Protein AF-A0A812H9C1-F1 (afdb_monomer)

Foldseek 3Di:
DQPDDLCQLQAQQDPVGRFADACCVPPLNVQLVVLVVLVVPPVPDHRDLVSLLVSLSVCSNHHGQALLSLLSNLLSLCVVVNPSSNLSSLVSNLVSCVPCNCVHPPNDPVVNLVSLVVSLVSCVVCVVVNLPPPPVPVVVVSLVVVVPRDPDHCPVVSVSSCVVVVVSVVVVVVVVVVVVVVVVVVVVVVVVVVVVVVVPPD

Nearest PDB structures (foldseek):
  6hs5-assembly1_A  TM=8.717E-01  e=6.381E-05  Burkholderia cenocepacia H111
  6cby-assembly2_B  TM=4.100E-01  e=1.626E+00  Homo sapiens
  4nrh-assembly2_B  TM=3.779E-01  e=1.794E+00  Chlamydia pneumoniae
  7aie-assembly1_A  TM=4.977E-01  e=4.145E+00  Homo sapiens

Secondary structure (DSSP, 8-state):
--SS-HHHHTS-S-SS-TTB--GGGSHHHHHHHHHHHHTT-TT-PPP-HHHHHHHHHHIIIIIB-BHHHHHHHHHHHHHHHHHHHHHHHHHHHHHHHHHTGGGSBS-SHHHHHHHHHHHHHHHHHHHHHHHTSS-HHHHHHHHHHHHHH--SSTHHHHHHHHHHHHHHHHHHHHHHHHHHHHHHHHHHHHHHHHHHHHSS--

pLDDT: mean 74.74, std 22.3, range [36.25, 98.19]

Mean predicted aligned error: 12.62 Å

Solvent-accessible surface area (backbone atoms only — not comparable to full-atom values): 11057 Å² total; per-residue (Å²): 131,81,89,68,65,56,66,64,48,66,43,63,53,37,95,92,36,48,45,45,54,83,43,80,85,36,69,44,45,48,51,26,48,54,36,56,56,28,60,83,40,91,83,70,54,77,58,55,44,65,59,28,34,54,21,23,48,48,32,30,49,70,39,16,42,35,51,49,38,49,39,48,30,22,53,24,31,27,71,76,49,37,68,60,20,36,54,53,30,50,48,43,52,52,48,48,48,72,74,47,48,81,70,30,32,53,75,50,66,71,53,45,52,49,30,53,50,50,42,51,54,54,46,63,75,46,45,68,72,46,68,73,51,94,62,65,78,65,49,59,57,56,55,53,53,57,67,75,71,66,85,92,70,55,66,58,55,48,49,52,53,52,54,59,46,50,51,48,53,48,47,53,49,47,47,50,51,50,48,51,49,49,49,51,51,49,55,52,49,53,50,53,55,56,53,55,60,63,71,71,73,121

Structure (mmCIF, N/CA/C/O backbone):
data_AF-A0A812H9C1-F1
#
_entry.id   AF-A0A812H9C1-F1
#
loop_
_atom_site.group_PDB
_atom_site.id
_atom_site.type_symbol
_atom_site.label_atom_id
_atom_site.label_alt_id
_atom_site.label_comp_id
_atom_site.label_asym_id
_atom_site.label_entity_id
_atom_site.label_seq_id
_atom_site.pdbx_PDB_ins_code
_atom_site.Cartn_x
_atom_site.Cartn_y
_atom_site.Cartn_z
_atom_site.occupancy
_atom_site.B_iso_or_equiv
_atom_site.auth_seq_id
_atom_site.auth_comp_id
_atom_site.auth_asym_id
_atom_site.auth_atom_id
_atom_site.pdbx_PDB_model_num
ATOM 1 N N . MET A 1 1 ? -20.429 -2.152 0.182 1.00 52.56 1 MET A N 1
ATOM 2 C CA . MET A 1 1 ? -19.688 -1.334 -0.798 1.00 52.56 1 MET A CA 1
ATOM 3 C C . MET A 1 1 ? -18.203 -1.583 -0.592 1.00 52.56 1 MET A C 1
ATOM 5 O O . MET A 1 1 ? -17.754 -1.579 0.554 1.00 52.56 1 MET A O 1
ATOM 9 N N . SER A 1 2 ? -17.476 -1.929 -1.652 1.00 74.19 2 SER A N 1
ATOM 10 C CA . SER A 1 2 ? -16.010 -1.962 -1.640 1.00 74.19 2 SER A CA 1
ATOM 11 C C . SER A 1 2 ? -15.493 -0.535 -1.452 1.00 74.19 2 SER A C 1
ATOM 13 O O . SER A 1 2 ? -16.076 0.409 -1.970 1.00 74.19 2 SER A O 1
ATOM 15 N N . VAL A 1 3 ? -14.460 -0.382 -0.625 1.00 84.06 3 VAL A N 1
ATOM 16 C CA . VAL A 1 3 ? -13.855 0.926 -0.309 1.00 84.06 3 VAL A CA 1
ATOM 17 C C . VAL A 1 3 ? -12.822 1.320 -1.367 1.00 84.06 3 VAL A C 1
ATOM 19 O O . VAL A 1 3 ? -12.610 2.496 -1.628 1.00 84.06 3 VAL A O 1
ATOM 22 N N . ILE A 1 4 ? -12.195 0.315 -1.974 1.00 91.69 4 ILE A N 1
ATOM 23 C CA . ILE A 1 4 ? -11.186 0.434 -3.021 1.00 91.69 4 ILE A CA 1
ATOM 24 C C . ILE A 1 4 ? -11.484 -0.574 -4.127 1.00 91.69 4 ILE A C 1
ATOM 26 O O . ILE A 1 4 ? -12.103 -1.613 -3.869 1.00 91.69 4 ILE A O 1
ATOM 30 N N . ASP A 1 5 ? -11.007 -0.276 -5.329 1.00 94.31 5 ASP A N 1
ATOM 31 C CA . ASP A 1 5 ? -11.008 -1.196 -6.461 1.00 94.31 5 ASP A CA 1
ATOM 32 C C . ASP A 1 5 ? -9.681 -1.971 -6.493 1.00 94.31 5 ASP A C 1
ATOM 34 O O . ASP A 1 5 ? -8.638 -1.459 -6.899 1.00 94.31 5 ASP A O 1
ATOM 38 N N . ILE A 1 6 ? -9.708 -3.204 -5.981 1.00 93.81 6 ILE A N 1
ATOM 39 C CA . ILE A 1 6 ? -8.515 -4.058 -5.877 1.00 93.81 6 ILE A CA 1
ATOM 40 C C . ILE A 1 6 ? -8.051 -4.521 -7.262 1.00 93.81 6 ILE A C 1
ATOM 42 O O . ILE A 1 6 ? -6.850 -4.669 -7.473 1.00 93.81 6 ILE A O 1
ATOM 46 N N . GLU A 1 7 ? -8.979 -4.752 -8.190 1.00 93.44 7 GLU A N 1
ATOM 47 C CA . GLU A 1 7 ? -8.654 -5.247 -9.530 1.00 93.44 7 GLU A CA 1
ATOM 48 C C . GLU A 1 7 ? -7.885 -4.186 -10.308 1.00 93.44 7 GLU A C 1
ATOM 50 O O . GLU A 1 7 ? -6.842 -4.483 -10.885 1.00 93.44 7 GLU A O 1
ATOM 55 N N . ARG A 1 8 ? -8.330 -2.929 -10.220 1.00 94.94 8 ARG A N 1
ATOM 56 C CA . ARG A 1 8 ? -7.626 -1.788 -10.806 1.00 94.94 8 ARG A CA 1
ATOM 57 C C . ARG A 1 8 ? -6.224 -1.596 -10.218 1.00 94.94 8 ARG A C 1
ATOM 59 O O . ARG A 1 8 ? -5.264 -1.459 -10.967 1.00 94.94 8 ARG A O 1
ATOM 66 N N . LEU A 1 9 ? -6.087 -1.648 -8.892 1.00 95.69 9 LEU A N 1
ATOM 67 C CA . LEU A 1 9 ? -4.794 -1.481 -8.210 1.00 95.69 9 LEU A CA 1
ATOM 68 C C . LEU A 1 9 ? -3.782 -2.594 -8.527 1.00 95.69 9 LEU A C 1
ATOM 70 O O . LEU A 1 9 ? -2.572 -2.383 -8.436 1.00 95.69 9 LEU A O 1
ATOM 74 N N . LEU A 1 10 ? -4.264 -3.794 -8.859 1.00 95.12 10 LEU A N 1
ATOM 75 C CA . LEU A 1 10 ? -3.435 -4.959 -9.182 1.00 95.12 10 LEU A CA 1
ATOM 76 C C . LEU A 1 10 ? -3.398 -5.277 -10.681 1.00 95.12 10 LEU A C 1
ATOM 78 O O . LEU A 1 10 ? -2.834 -6.303 -11.070 1.00 95.12 10 LEU A O 1
ATOM 82 N N . ALA A 1 11 ? -3.941 -4.398 -11.523 1.00 95.94 11 ALA A N 1
ATOM 83 C CA . ALA A 1 11 ? -3.786 -4.502 -12.963 1.00 95.94 11 ALA A CA 1
ATOM 84 C C . ALA A 1 11 ? -2.289 -4.425 -13.329 1.00 95.94 11 ALA A C 1
ATOM 86 O O . ALA A 1 11 ? -1.560 -3.622 -12.732 1.00 95.94 11 ALA A O 1
ATOM 87 N N . PRO A 1 12 ? -1.799 -5.256 -14.267 1.00 94.50 12 PRO A N 1
ATOM 88 C CA . PRO A 1 12 ? -0.427 -5.163 -14.760 1.00 94.50 12 PRO A CA 1
ATOM 89 C C . PRO A 1 12 ? -0.100 -3.744 -15.233 1.00 94.50 12 PRO A C 1
ATOM 91 O O . PRO A 1 12 ? -0.927 -3.114 -15.885 1.00 94.50 12 PRO A O 1
ATOM 94 N N . ILE A 1 13 ? 1.095 -3.243 -14.908 1.00 95.25 13 ILE A N 1
ATOM 95 C CA . ILE A 1 13 ? 1.515 -1.891 -15.328 1.00 95.25 13 ILE A CA 1
ATOM 96 C C . ILE A 1 13 ? 1.786 -1.852 -16.833 1.00 95.25 13 ILE A C 1
ATOM 98 O O . ILE A 1 13 ? 1.393 -0.919 -17.525 1.00 95.25 13 ILE A O 1
ATOM 102 N N . SER A 1 14 ? 2.433 -2.894 -17.349 1.00 94.38 14 SER A N 1
ATOM 103 C CA . SER A 1 14 ? 2.617 -3.116 -18.780 1.00 94.38 14 SER A CA 1
ATOM 104 C C . SER A 1 14 ? 2.717 -4.611 -19.075 1.00 94.38 14 SER A C 1
ATOM 106 O O . SER A 1 14 ? 3.015 -5.404 -18.178 1.00 94.38 14 SER A O 1
ATOM 108 N N . ASP A 1 15 ? 2.528 -4.991 -20.339 1.00 91.12 15 ASP A N 1
ATOM 109 C CA . ASP A 1 15 ? 2.683 -6.384 -20.778 1.00 91.12 15 ASP A CA 1
ATOM 110 C C . ASP A 1 15 ? 4.124 -6.894 -20.601 1.00 91.12 15 ASP A C 1
ATOM 112 O O . ASP A 1 15 ? 4.340 -8.071 -20.317 1.00 91.12 15 ASP A O 1
ATOM 116 N N . ALA A 1 16 ? 5.117 -6.007 -20.742 1.00 92.88 16 ALA A N 1
ATOM 117 C CA . ALA A 1 16 ? 6.534 -6.346 -20.607 1.00 92.88 16 ALA A CA 1
ATOM 118 C C . ALA A 1 16 ? 7.007 -6.390 -19.143 1.00 92.88 16 ALA A C 1
ATOM 120 O O . ALA A 1 16 ? 7.877 -7.189 -18.800 1.00 92.88 16 ALA A O 1
ATOM 121 N N . ALA A 1 17 ? 6.435 -5.545 -18.281 1.00 93.06 17 ALA A N 1
ATOM 122 C CA . ALA A 1 17 ? 6.752 -5.460 -16.859 1.00 93.06 17 ALA A CA 1
ATOM 123 C C . ALA A 1 17 ? 5.456 -5.346 -16.031 1.00 93.06 17 ALA A C 1
ATOM 125 O O . ALA A 1 17 ? 5.040 -4.237 -15.674 1.00 93.06 17 ALA A O 1
ATOM 126 N N . PRO A 1 18 ? 4.807 -6.477 -15.686 1.00 93.00 18 PRO A N 1
ATOM 127 C CA . PRO A 1 18 ? 3.536 -6.479 -14.955 1.00 93.00 18 PRO A CA 1
ATOM 128 C C . PRO A 1 18 ?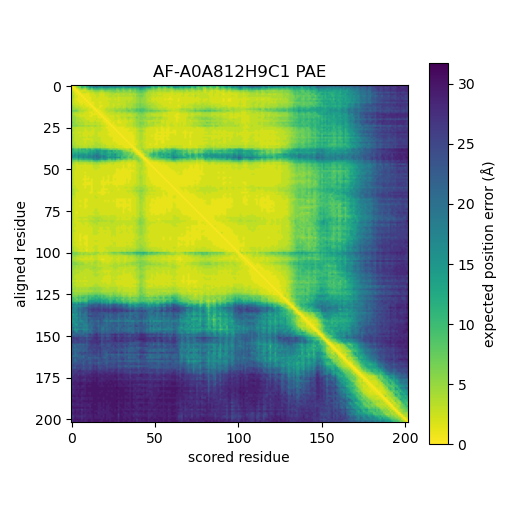 3.600 -5.794 -13.583 1.00 93.00 18 PRO A C 1
ATOM 130 O O . PRO A 1 18 ? 2.623 -5.181 -13.150 1.00 93.00 18 PRO A O 1
ATOM 133 N N . VAL A 1 19 ? 4.755 -5.869 -12.913 1.00 94.31 19 VAL A N 1
ATOM 134 C CA . VAL A 1 19 ? 5.017 -5.224 -11.615 1.00 94.31 19 VAL A CA 1
ATOM 135 C C . VAL A 1 19 ? 5.624 -3.821 -11.728 1.00 94.31 19 VAL A C 1
ATOM 137 O O . VAL A 1 19 ? 5.794 -3.167 -10.700 1.00 94.31 19 VAL A O 1
ATOM 140 N N . GLY A 1 20 ? 5.914 -3.353 -12.946 1.00 95.19 20 GLY A N 1
ATOM 141 C CA . GLY A 1 20 ? 6.618 -2.097 -13.210 1.00 95.19 20 GLY A CA 1
ATOM 142 C C . GLY A 1 20 ? 8.075 -2.108 -12.757 1.00 95.19 20 GLY A C 1
ATOM 143 O O . GLY A 1 20 ? 8.745 -3.138 -12.824 1.00 95.19 20 GLY A O 1
ATOM 144 N N . GLU A 1 21 ? 8.549 -0.953 -12.297 1.00 94.75 21 GLU A N 1
ATOM 145 C CA . GLU A 1 21 ? 9.941 -0.716 -11.899 1.00 94.75 21 GLU A CA 1
ATOM 146 C C . GLU A 1 21 ? 10.040 -0.252 -10.434 1.00 94.75 21 GLU A C 1
ATOM 148 O O . GLU A 1 21 ? 9.043 -0.165 -9.723 1.00 94.75 21 GLU A O 1
ATOM 153 N N . ASP A 1 22 ? 11.247 0.004 -9.923 1.00 93.88 22 ASP A N 1
ATOM 154 C CA . ASP A 1 22 ? 11.437 0.475 -8.542 1.00 93.88 22 ASP A CA 1
ATOM 155 C C . ASP A 1 22 ? 11.037 1.958 -8.425 1.00 93.88 22 ASP A C 1
ATOM 157 O O . ASP A 1 22 ? 11.803 2.841 -8.805 1.00 93.88 22 ASP A O 1
ATOM 161 N N . ALA A 1 23 ? 9.862 2.245 -7.857 1.00 94.12 23 ALA A N 1
ATOM 162 C CA . ALA A 1 23 ? 9.301 3.601 -7.792 1.00 94.12 23 ALA A CA 1
ATOM 163 C C . ALA A 1 23 ? 10.018 4.563 -6.821 1.00 94.12 23 ALA A C 1
ATOM 165 O O . ALA A 1 23 ? 9.538 5.664 -6.593 1.00 94.12 23 ALA A O 1
ATOM 166 N N . ARG A 1 24 ? 11.156 4.200 -6.217 1.00 91.62 24 ARG A N 1
ATOM 167 C CA . ARG A 1 24 ? 11.830 5.032 -5.194 1.00 91.62 24 ARG A CA 1
ATOM 168 C C . ARG A 1 24 ? 12.192 6.446 -5.630 1.00 91.62 24 ARG A C 1
ATOM 170 O O . ARG A 1 24 ? 12.346 7.293 -4.758 1.00 91.62 24 ARG A O 1
ATOM 177 N N . TYR A 1 25 ? 12.395 6.651 -6.926 1.00 92.31 25 TYR A N 1
ATOM 178 C CA . TYR A 1 25 ? 12.750 7.945 -7.509 1.00 92.31 25 TYR A CA 1
ATOM 179 C C . TYR A 1 25 ? 11.549 8.653 -8.142 1.00 92.31 25 TYR A C 1
ATOM 181 O O . TYR A 1 25 ? 11.710 9.705 -8.753 1.00 92.31 25 TYR A O 1
ATOM 189 N N . GLU A 1 26 ? 10.355 8.075 -8.015 1.00 96.88 26 GLU A N 1
ATOM 190 C CA . GLU A 1 26 ? 9.129 8.681 -8.510 1.00 96.88 26 GLU A CA 1
ATOM 191 C C . GLU A 1 26 ? 8.625 9.728 -7.527 1.00 96.88 26 GLU A C 1
ATOM 193 O O . GLU A 1 26 ? 8.598 9.514 -6.310 1.00 96.88 26 GLU A O 1
ATOM 198 N N . PHE A 1 27 ? 8.149 10.847 -8.068 1.00 96.75 27 PHE A N 1
ATOM 199 C CA . PHE A 1 27 ? 7.651 11.959 -7.264 1.00 96.75 27 PHE A CA 1
ATOM 200 C C . PHE A 1 27 ? 6.515 11.525 -6.326 1.00 96.75 27 PHE A C 1
ATOM 202 O O . PHE A 1 27 ? 6.516 11.853 -5.140 1.00 96.75 27 PHE A O 1
ATOM 209 N N . CYS A 1 28 ? 5.574 10.716 -6.818 1.00 96.19 28 CYS A N 1
ATOM 210 C CA . CYS A 1 28 ? 4.480 10.178 -6.011 1.00 96.19 28 CYS A CA 1
ATOM 211 C C . CYS A 1 28 ? 4.994 9.325 -4.834 1.00 96.19 28 CYS A C 1
ATOM 213 O O . CYS A 1 28 ? 4.497 9.435 -3.709 1.00 96.19 28 CYS A O 1
ATOM 215 N N . TYR A 1 29 ? 6.052 8.537 -5.036 1.00 97.12 29 TYR A N 1
ATOM 216 C CA . TYR A 1 29 ? 6.647 7.737 -3.969 1.00 97.12 29 TYR A CA 1
ATOM 217 C C . TYR A 1 29 ? 7.279 8.620 -2.885 1.00 97.12 29 TYR A C 1
ATOM 219 O O . TYR A 1 29 ? 7.059 8.395 -1.690 1.00 97.12 29 TYR A O 1
ATOM 227 N N . GLU A 1 30 ? 8.033 9.646 -3.284 1.00 96.62 30 GLU A N 1
ATOM 228 C CA . GLU A 1 30 ? 8.634 10.606 -2.353 1.00 96.62 30 GLU A CA 1
ATOM 229 C C . GLU A 1 30 ? 7.567 11.360 -1.549 1.00 96.62 30 GLU A C 1
ATOM 231 O O . GLU A 1 30 ? 7.693 11.507 -0.328 1.00 96.62 30 GLU A O 1
ATOM 236 N N . MET A 1 31 ? 6.475 11.766 -2.201 1.00 96.94 31 MET A N 1
ATOM 237 C CA . MET A 1 31 ? 5.367 12.465 -1.552 1.00 96.94 31 MET A CA 1
ATOM 238 C C . MET A 1 31 ? 4.681 11.597 -0.495 1.00 96.94 31 MET A C 1
ATOM 240 O O . MET A 1 31 ? 4.550 12.034 0.650 1.00 96.94 31 MET A O 1
ATOM 244 N N . MET A 1 32 ? 4.319 10.343 -0.804 1.00 96.19 32 MET A N 1
ATOM 245 C CA . MET A 1 32 ? 3.729 9.468 0.222 1.00 96.19 32 MET A CA 1
ATOM 246 C C . MET A 1 32 ? 4.706 9.182 1.373 1.00 96.19 32 MET A C 1
ATOM 248 O O . MET A 1 32 ? 4.290 9.072 2.527 1.00 96.19 32 MET A O 1
ATOM 252 N N . GLU A 1 33 ? 6.007 9.057 1.088 1.00 95.00 33 GLU A N 1
ATOM 253 C CA . GLU A 1 33 ? 7.002 8.752 2.112 1.00 95.00 33 GLU A CA 1
ATOM 254 C C . GLU A 1 33 ? 7.261 9.953 3.026 1.00 95.00 33 GLU A C 1
ATOM 256 O O . GLU A 1 33 ? 7.391 9.781 4.239 1.00 95.00 33 GLU A O 1
ATOM 261 N N . SER A 1 34 ? 7.320 11.162 2.467 1.00 94.50 34 SER A N 1
ATOM 262 C CA . SER A 1 34 ? 7.497 12.396 3.235 1.00 94.50 34 SER A CA 1
ATOM 263 C C . SER A 1 34 ? 6.323 12.649 4.182 1.00 94.50 34 SER A C 1
ATOM 265 O O . SER A 1 34 ? 6.550 12.921 5.361 1.00 94.50 34 SER A O 1
ATOM 267 N N . GLU A 1 35 ? 5.085 12.442 3.727 1.00 95.06 35 GLU A N 1
ATOM 268 C CA . GLU A 1 35 ? 3.901 12.544 4.583 1.00 95.06 35 GLU A CA 1
ATOM 269 C C . GLU A 1 35 ? 3.932 11.520 5.716 1.00 95.06 35 GLU A C 1
ATOM 271 O O . GLU A 1 35 ? 3.728 11.863 6.880 1.00 95.06 35 GLU A O 1
ATOM 276 N N . VAL A 1 36 ? 4.265 10.261 5.418 1.00 93.75 36 VAL A N 1
ATOM 277 C CA . VAL A 1 36 ? 4.383 9.232 6.459 1.00 93.75 36 VAL A CA 1
ATOM 278 C C . VAL A 1 36 ? 5.520 9.538 7.440 1.00 93.75 36 VAL A C 1
ATOM 280 O O . VAL A 1 36 ? 5.395 9.210 8.618 1.00 93.75 36 VAL A O 1
ATOM 283 N N . LYS A 1 37 ? 6.610 10.189 7.016 1.00 91.88 37 LYS A N 1
ATOM 284 C CA . LYS A 1 37 ? 7.713 10.596 7.909 1.00 91.88 37 LYS A CA 1
ATOM 285 C C . LYS A 1 37 ? 7.315 11.681 8.913 1.00 91.88 37 LYS A C 1
ATOM 287 O O . LYS A 1 37 ? 7.929 11.740 9.976 1.00 91.88 37 LYS A O 1
ATOM 292 N N . LYS A 1 38 ? 6.273 12.478 8.641 1.00 91.31 38 LYS A N 1
ATOM 293 C CA . LYS A 1 38 ? 5.700 13.398 9.644 1.00 91.31 38 LYS A CA 1
ATOM 294 C C . LYS A 1 38 ? 5.155 12.633 10.854 1.00 91.31 38 LYS A C 1
ATOM 296 O O . LYS A 1 38 ? 5.136 13.148 11.970 1.00 91.31 38 LYS A O 1
ATOM 301 N N . PHE A 1 39 ? 4.779 11.364 10.666 1.00 81.25 39 PHE A N 1
ATOM 302 C CA . PHE A 1 39 ? 4.377 10.473 11.747 1.00 81.25 39 PHE A CA 1
ATOM 303 C C . PHE A 1 39 ? 5.552 10.194 12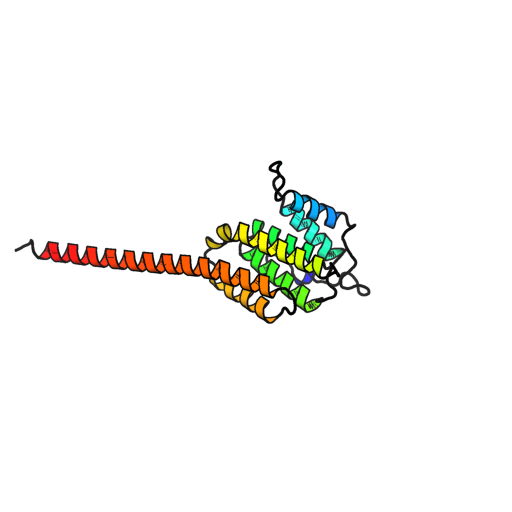.698 1.00 81.25 39 PHE A C 1
ATOM 305 O O . PHE A 1 39 ? 6.443 9.401 12.396 1.00 81.25 39 PHE A O 1
ATOM 312 N N . GLY A 1 40 ? 5.530 10.810 13.881 1.00 70.88 40 GLY A N 1
ATOM 313 C CA . GLY A 1 40 ? 6.629 10.728 14.851 1.00 70.88 40 GLY A CA 1
ATOM 314 C C . GLY A 1 40 ? 7.634 11.879 14.753 1.00 70.88 40 GLY A C 1
ATOM 315 O O . GLY A 1 40 ? 8.650 11.847 15.446 1.00 70.88 40 GLY A O 1
ATOM 316 N N . SER A 1 41 ? 7.341 12.898 13.937 1.00 78.50 41 SER A N 1
ATOM 317 C CA . SER A 1 41 ? 8.045 14.179 13.953 1.00 78.50 41 SER A CA 1
ATOM 318 C C . SER A 1 41 ? 7.923 14.820 15.337 1.00 78.50 41 SER A C 1
ATOM 320 O O . SER A 1 41 ? 6.829 14.939 15.896 1.00 78.50 41 SER A O 1
ATOM 322 N N . LEU A 1 42 ? 9.056 15.254 15.895 1.00 69.75 42 LEU A N 1
ATOM 323 C CA . LEU A 1 42 ? 9.107 15.959 17.182 1.00 69.75 42 LEU A CA 1
ATOM 324 C C . LEU A 1 42 ? 8.420 17.331 17.117 1.00 69.75 42 LEU A C 1
ATOM 326 O O . LEU A 1 42 ? 8.095 17.904 18.153 1.00 69.75 42 LEU A O 1
ATOM 330 N N . PHE A 1 43 ? 8.183 17.838 15.905 1.00 74.12 43 PHE A N 1
ATOM 331 C CA . PHE A 1 43 ? 7.578 19.142 15.647 1.00 74.12 43 PHE A CA 1
ATOM 332 C C . PHE A 1 43 ? 6.041 19.125 15.680 1.00 74.12 43 PHE A C 1
ATOM 334 O O . PHE A 1 43 ? 5.419 20.157 15.452 1.00 74.12 43 PHE A O 1
ATOM 341 N N . GLY A 1 44 ? 5.416 17.979 15.984 1.00 72.94 44 GLY A N 1
ATOM 342 C CA . GLY A 1 44 ? 3.959 17.880 16.134 1.00 72.94 44 GLY A CA 1
ATOM 343 C C . GLY A 1 44 ? 3.186 17.969 14.817 1.00 72.94 44 GLY A C 1
ATOM 344 O O . GLY A 1 44 ? 2.000 18.292 14.818 1.00 72.94 44 GLY A O 1
ATOM 345 N N . GLU A 1 45 ? 3.846 17.692 13.693 1.00 83.69 45 GLU A N 1
ATOM 346 C CA . GLU A 1 45 ? 3.202 17.674 12.384 1.00 83.69 45 GLU A CA 1
ATOM 347 C C . GLU A 1 45 ? 2.160 16.555 12.303 1.00 83.69 45 GLU A C 1
ATOM 349 O O . GLU A 1 45 ? 2.368 15.430 12.768 1.00 83.69 45 GLU A O 1
ATOM 354 N N . THR A 1 46 ? 1.020 16.868 11.691 1.00 85.94 46 THR A N 1
ATOM 355 C CA . THR A 1 46 ? -0.035 15.887 11.439 1.00 85.94 46 THR A CA 1
ATOM 356 C C . THR A 1 46 ? 0.129 15.313 10.039 1.00 85.94 46 THR A C 1
ATOM 358 O O . THR A 1 46 ? 0.472 16.022 9.095 1.00 85.94 46 THR A O 1
ATOM 361 N N . VAL A 1 47 ? -0.072 14.003 9.918 1.00 92.44 47 VAL A N 1
ATOM 362 C CA . VAL A 1 47 ? -0.003 13.306 8.631 1.00 92.44 47 VAL A CA 1
ATOM 363 C C . VAL A 1 47 ? -1.299 13.532 7.872 1.00 92.44 47 VAL A C 1
ATOM 365 O O . VAL A 1 47 ? -2.372 13.235 8.408 1.00 92.44 47 VAL A O 1
ATOM 368 N N . ASP A 1 48 ? -1.203 13.964 6.616 1.00 94.94 48 ASP A N 1
ATOM 369 C CA . ASP A 1 48 ? -2.351 13.962 5.717 1.00 94.94 48 ASP A CA 1
ATOM 370 C C . ASP A 1 48 ? -2.493 12.593 5.037 1.00 94.94 48 ASP A C 1
ATOM 372 O O . ASP A 1 48 ? -1.837 12.261 4.046 1.00 94.94 48 ASP A O 1
ATOM 376 N N . TRP A 1 49 ? -3.386 11.769 5.583 1.00 94.81 49 TRP A N 1
ATOM 377 C CA . TRP A 1 49 ? -3.664 10.438 5.047 1.00 94.81 49 TRP A CA 1
ATOM 378 C C . TRP A 1 49 ? -4.339 10.463 3.673 1.00 94.81 49 TRP A C 1
ATOM 380 O O . TRP A 1 49 ? -4.249 9.472 2.948 1.00 94.81 49 TRP A O 1
ATOM 390 N N . THR A 1 50 ? -4.963 11.575 3.281 1.00 95.88 50 THR A N 1
ATOM 391 C CA . THR A 1 50 ? -5.533 11.737 1.939 1.00 95.88 50 THR A CA 1
ATOM 392 C C . THR A 1 50 ? -4.415 11.827 0.909 1.00 95.88 50 THR A C 1
ATOM 394 O O . THR A 1 50 ? -4.470 11.142 -0.110 1.00 95.88 50 THR A O 1
ATOM 397 N N . VAL A 1 51 ? -3.362 12.593 1.209 1.00 96.31 51 VAL A N 1
ATOM 398 C CA . VAL A 1 51 ? -2.165 12.709 0.360 1.00 96.31 51 VAL A CA 1
ATOM 399 C C . VAL A 1 51 ? -1.452 11.360 0.250 1.00 96.31 51 VAL A C 1
ATOM 401 O O . VAL A 1 51 ? -1.146 10.912 -0.856 1.00 96.31 51 VAL A O 1
ATOM 404 N N . VAL A 1 52 ? -1.281 10.649 1.373 1.00 97.31 52 VAL A N 1
ATOM 405 C CA . VAL A 1 52 ? -0.712 9.288 1.373 1.00 97.31 52 VAL A CA 1
ATOM 406 C C . VAL A 1 52 ? -1.540 8.339 0.503 1.00 97.31 52 VAL A C 1
ATOM 408 O O . VAL A 1 52 ? -0.970 7.594 -0.291 1.00 97.31 52 VAL A O 1
ATOM 411 N N . LYS A 1 53 ? -2.876 8.364 0.618 1.00 97.38 53 LYS A N 1
ATOM 412 C CA . LYS A 1 53 ? -3.779 7.523 -0.185 1.00 97.38 53 LYS A CA 1
ATOM 413 C C . LYS A 1 53 ? -3.625 7.800 -1.679 1.00 97.38 53 LYS A C 1
ATOM 415 O O . LYS A 1 53 ? -3.479 6.851 -2.448 1.00 97.38 53 LYS A O 1
ATOM 420 N N . THR A 1 54 ? -3.663 9.071 -2.077 1.00 97.56 54 THR A N 1
ATOM 421 C CA . THR A 1 54 ? -3.574 9.493 -3.482 1.00 97.56 54 THR A CA 1
ATOM 422 C C . THR A 1 54 ? -2.275 9.013 -4.110 1.00 97.56 54 THR A C 1
ATOM 424 O O . THR A 1 54 ? -2.303 8.288 -5.101 1.00 97.56 54 THR A O 1
ATOM 427 N N . HIS A 1 55 ? -1.141 9.317 -3.484 1.00 98.19 55 HIS A N 1
ATOM 428 C CA . HIS A 1 55 ? 0.152 8.970 -4.058 1.00 98.19 55 HIS A CA 1
ATOM 429 C C . HIS A 1 55 ? 0.488 7.480 -3.956 1.00 98.19 55 HIS A C 1
ATOM 431 O O . HIS A 1 55 ? 1.080 6.929 -4.875 1.00 98.19 55 HIS A O 1
ATOM 437 N N . ALA A 1 56 ? 0.064 6.780 -2.899 1.00 97.69 56 ALA A N 1
ATOM 438 C CA . ALA A 1 56 ? 0.224 5.327 -2.845 1.00 97.69 56 ALA A CA 1
ATOM 439 C C . ALA A 1 56 ? -0.605 4.620 -3.932 1.00 97.69 56 ALA A C 1
ATOM 441 O O . ALA A 1 56 ? -0.162 3.618 -4.486 1.00 97.69 56 ALA A O 1
ATOM 442 N N . THR A 1 57 ? -1.792 5.145 -4.253 1.00 97.38 57 THR A N 1
ATOM 443 C CA . THR A 1 57 ? -2.623 4.652 -5.365 1.00 97.38 57 THR A CA 1
ATOM 444 C C . THR A 1 57 ? -1.925 4.896 -6.701 1.00 97.38 57 THR A C 1
ATOM 446 O O . THR A 1 57 ? -1.805 3.975 -7.499 1.00 97.38 57 THR A O 1
ATOM 449 N N . GLU A 1 58 ? -1.400 6.102 -6.911 1.00 97.44 58 GLU A N 1
ATOM 450 C CA . GLU A 1 58 ? -0.650 6.479 -8.113 1.00 97.44 58 GLU A CA 1
ATOM 451 C C . GLU A 1 58 ? 0.576 5.581 -8.337 1.00 97.44 58 GLU A C 1
ATOM 453 O O . GLU A 1 58 ? 0.743 5.038 -9.428 1.00 97.44 58 GLU A O 1
ATOM 458 N N . VAL A 1 59 ? 1.370 5.320 -7.288 1.00 97.88 59 VAL A N 1
ATOM 459 C CA . VAL A 1 59 ? 2.497 4.373 -7.345 1.00 97.88 59 VAL A CA 1
ATOM 460 C C . VAL A 1 59 ? 2.029 3.003 -7.835 1.00 97.88 59 VAL A C 1
ATOM 462 O O . VAL A 1 59 ? 2.634 2.447 -8.750 1.00 97.88 59 VAL A O 1
ATOM 465 N N . LEU A 1 60 ? 0.951 2.466 -7.253 1.00 97.50 60 LEU A N 1
ATOM 466 C CA . LEU A 1 60 ? 0.457 1.123 -7.568 1.00 97.50 60 LEU A CA 1
ATOM 467 C C . LEU A 1 60 ? -0.161 1.014 -8.961 1.00 97.50 60 LEU A C 1
ATOM 469 O O . LEU A 1 60 ? -0.028 -0.035 -9.593 1.00 97.50 60 LEU A O 1
ATOM 473 N N . GLU A 1 61 ? -0.829 2.061 -9.438 1.00 96.81 61 GLU A N 1
ATOM 474 C CA . GLU A 1 61 ? -1.461 2.068 -10.758 1.00 96.81 61 GLU A CA 1
ATOM 475 C C . GLU A 1 61 ? -0.452 2.312 -11.884 1.00 96.81 61 GLU A C 1
ATOM 477 O O . GLU A 1 61 ? -0.578 1.692 -12.937 1.00 96.81 61 GLU A O 1
ATOM 482 N N . GLN A 1 62 ? 0.543 3.181 -11.677 1.00 95.94 62 GLN A N 1
ATOM 483 C CA . GLN A 1 62 ? 1.338 3.732 -12.781 1.00 95.94 62 GLN A CA 1
ATOM 484 C C . GLN A 1 62 ? 2.808 3.305 -12.792 1.00 95.94 62 GLN A C 1
ATOM 486 O O . GLN A 1 62 ? 3.385 3.210 -13.871 1.00 95.94 62 GLN A O 1
ATOM 491 N N . HIS A 1 63 ? 3.418 3.026 -11.635 1.00 96.12 63 HIS A N 1
ATOM 492 C CA . HIS A 1 63 ? 4.880 2.891 -11.550 1.00 96.12 63 HIS A CA 1
ATOM 493 C C . HIS A 1 63 ? 5.360 1.533 -11.044 1.00 96.12 63 HIS A C 1
ATOM 495 O O . HIS A 1 63 ? 6.221 0.909 -11.661 1.00 96.12 63 HIS A O 1
ATOM 501 N N . SER A 1 64 ? 4.829 1.068 -9.910 1.00 96.75 64 SER A N 1
ATOM 502 C CA . SER A 1 64 ? 5.362 -0.105 -9.221 1.00 96.75 64 SER A CA 1
ATOM 503 C C . SER A 1 64 ? 4.334 -0.831 -8.371 1.00 96.75 64 SER A C 1
ATOM 505 O O . SER A 1 64 ? 3.626 -0.232 -7.561 1.00 96.75 64 SER A O 1
ATOM 507 N N . LYS A 1 65 ? 4.331 -2.162 -8.450 1.00 96.94 65 LYS A N 1
ATOM 508 C CA . LYS A 1 65 ? 3.670 -3.018 -7.459 1.00 96.94 65 LYS A CA 1
ATOM 509 C C . LYS A 1 65 ? 4.564 -3.125 -6.220 1.00 96.94 65 LYS A C 1
ATOM 511 O O . LYS A 1 65 ? 5.289 -4.102 -6.021 1.00 96.94 65 LYS A O 1
ATOM 516 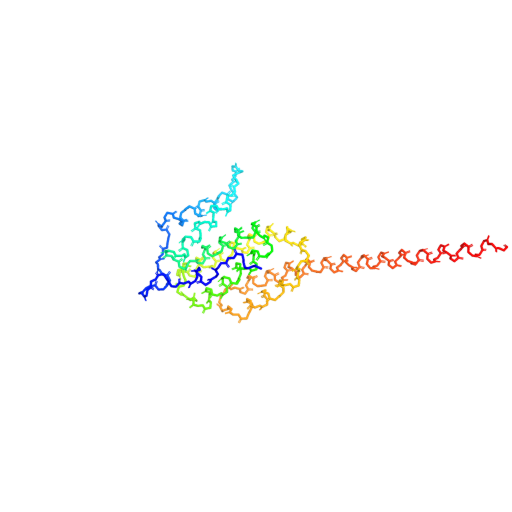N N . ASP A 1 66 ? 4.507 -2.085 -5.390 1.00 96.19 66 ASP A N 1
ATOM 517 C CA . ASP A 1 66 ? 5.356 -1.922 -4.210 1.00 96.19 66 ASP A CA 1
ATOM 518 C C . ASP A 1 66 ? 4.618 -2.222 -2.888 1.00 96.19 66 ASP A C 1
ATOM 520 O O . ASP A 1 66 ? 3.527 -1.727 -2.594 1.00 96.19 66 ASP A O 1
ATOM 524 N N . LEU A 1 67 ? 5.245 -3.040 -2.045 1.00 95.19 67 LEU A N 1
ATOM 525 C CA . LEU A 1 67 ? 4.725 -3.499 -0.763 1.00 95.19 67 LEU A CA 1
ATOM 526 C C . LEU A 1 67 ? 4.607 -2.371 0.266 1.00 95.19 67 LEU A C 1
ATOM 528 O O . LEU A 1 67 ? 3.698 -2.382 1.095 1.00 95.19 67 LEU A O 1
ATOM 532 N N . LYS A 1 68 ? 5.520 -1.400 0.238 1.00 95.44 68 LYS A N 1
ATOM 533 C CA . LYS A 1 68 ? 5.492 -0.234 1.120 1.00 95.44 68 LYS A CA 1
ATOM 534 C C . LYS A 1 68 ? 4.338 0.688 0.740 1.00 95.44 68 LYS A C 1
ATOM 536 O O . LYS A 1 68 ? 3.603 1.093 1.640 1.00 95.44 68 LYS A O 1
ATOM 541 N N . ALA A 1 69 ? 4.121 0.922 -0.557 1.00 97.25 69 ALA A N 1
ATOM 542 C CA . ALA A 1 69 ? 2.951 1.652 -1.052 1.00 97.25 69 ALA A CA 1
ATOM 543 C C . ALA A 1 69 ? 1.644 0.978 -0.600 1.00 97.25 69 ALA A C 1
ATOM 545 O O . ALA A 1 69 ? 0.775 1.634 -0.026 1.00 97.25 69 ALA A O 1
ATOM 546 N N . ILE A 1 70 ? 1.542 -0.353 -0.729 1.00 96.94 70 ILE A N 1
ATOM 547 C CA . ILE A 1 70 ? 0.393 -1.121 -0.216 1.00 96.94 70 ILE A CA 1
ATOM 548 C C . ILE A 1 70 ? 0.227 -0.922 1.298 1.00 96.94 70 ILE A C 1
ATOM 550 O O . ILE A 1 70 ? -0.873 -0.620 1.759 1.00 96.94 70 ILE A O 1
ATOM 554 N N . CYS A 1 71 ? 1.292 -1.058 2.094 1.00 96.06 71 CYS A N 1
ATOM 555 C CA . CYS A 1 71 ? 1.228 -0.855 3.545 1.00 96.06 71 CYS A CA 1
ATOM 556 C C . CYS A 1 71 ? 0.752 0.556 3.925 1.00 96.06 71 CYS A C 1
ATOM 558 O O . CYS A 1 71 ? -0.044 0.710 4.856 1.00 96.06 71 CYS A O 1
ATOM 560 N N . TYR A 1 72 ? 1.216 1.582 3.214 1.00 96.94 72 TYR A N 1
ATOM 561 C CA . TYR A 1 72 ? 0.829 2.975 3.447 1.00 96.94 72 TYR A CA 1
ATOM 562 C C . TYR A 1 72 ? -0.630 3.218 3.066 1.00 96.94 72 TYR A C 1
ATOM 564 O O . TYR A 1 72 ? -1.377 3.812 3.846 1.00 96.94 72 TYR A O 1
ATOM 572 N N . LEU A 1 73 ? -1.071 2.648 1.944 1.00 97.25 73 LEU A N 1
ATOM 573 C CA . LEU A 1 73 ? -2.462 2.693 1.518 1.00 97.25 73 LEU A CA 1
ATOM 574 C C . LEU A 1 73 ? -3.391 2.023 2.542 1.00 97.25 73 LEU A C 1
ATOM 576 O O . LEU A 1 73 ? -4.400 2.610 2.919 1.00 97.25 73 LEU A O 1
ATOM 580 N N . ILE A 1 74 ? -3.033 0.847 3.076 1.00 95.69 74 ILE A N 1
ATOM 581 C CA . ILE A 1 74 ? -3.807 0.182 4.147 1.00 95.69 74 ILE A CA 1
ATOM 582 C C . ILE A 1 74 ? -4.004 1.126 5.329 1.00 95.69 74 ILE A C 1
ATOM 584 O O . ILE A 1 74 ? -5.104 1.234 5.877 1.00 95.69 74 ILE A O 1
ATOM 588 N N . ARG A 1 75 ? -2.932 1.806 5.739 1.00 94.88 75 ARG A N 1
ATOM 589 C CA . ARG A 1 75 ? -2.969 2.710 6.880 1.00 94.88 75 ARG A CA 1
ATOM 590 C C . ARG A 1 75 ? -3.873 3.915 6.626 1.00 94.88 75 ARG A C 1
ATOM 592 O O . ARG A 1 75 ? -4.666 4.236 7.511 1.00 94.88 75 ARG A O 1
ATOM 599 N N . ALA A 1 76 ? -3.781 4.518 5.442 1.00 95.88 76 ALA A N 1
ATOM 600 C CA . ALA A 1 76 ? -4.619 5.639 5.032 1.00 95.88 76 ALA A CA 1
ATOM 601 C C . ALA A 1 76 ? -6.105 5.250 4.970 1.00 95.88 76 ALA A C 1
ATOM 603 O O . ALA A 1 76 ? -6.949 5.913 5.569 1.00 95.88 76 ALA A O 1
ATOM 604 N N . LEU A 1 77 ? -6.420 4.097 4.369 1.00 94.81 77 LEU A N 1
ATOM 605 C CA . LEU A 1 77 ? -7.783 3.554 4.340 1.00 94.81 77 LEU A CA 1
ATOM 606 C C . LEU A 1 77 ? -8.329 3.277 5.741 1.00 94.81 77 LEU A C 1
ATOM 608 O O . LEU A 1 77 ? -9.528 3.401 5.977 1.00 94.81 77 LEU A O 1
ATOM 612 N N . THR A 1 78 ? -7.458 2.891 6.673 1.00 92.75 78 THR A N 1
ATOM 613 C CA . THR A 1 78 ? -7.847 2.660 8.067 1.00 92.75 78 THR A CA 1
ATOM 614 C C . THR A 1 78 ? -8.202 3.959 8.788 1.00 92.75 78 THR A C 1
ATOM 616 O O . THR A 1 78 ? -9.046 3.927 9.674 1.00 92.75 78 THR A O 1
ATOM 619 N N . GLU A 1 79 ? -7.600 5.098 8.443 1.00 92.50 79 GLU A N 1
ATOM 620 C CA . GLU A 1 79 ? -8.023 6.389 9.013 1.00 92.50 79 GLU A CA 1
ATOM 621 C C . GLU A 1 79 ? -9.357 6.851 8.438 1.00 92.50 79 GLU A C 1
ATOM 623 O O . GLU A 1 79 ? -10.220 7.296 9.185 1.00 92.50 79 GLU A O 1
ATOM 628 N N . GLU A 1 80 ? -9.556 6.692 7.132 1.00 92.12 80 GLU A N 1
ATOM 629 C CA . GLU A 1 80 ? -10.754 7.198 6.458 1.00 92.12 80 GLU A CA 1
ATOM 630 C C . GLU A 1 80 ? -11.990 6.315 6.691 1.00 92.12 80 GLU A C 1
ATOM 632 O O . GLU A 1 80 ? -13.082 6.810 6.959 1.00 92.12 80 GLU A O 1
ATOM 637 N N . PHE A 1 81 ? -11.824 4.992 6.628 1.00 91.00 81 PHE A N 1
ATOM 638 C CA . PHE A 1 81 ? -12.927 4.023 6.679 1.00 91.00 81 PHE A CA 1
ATOM 639 C C . PHE A 1 81 ? -12.845 3.081 7.883 1.00 91.00 81 PHE A C 1
ATOM 641 O O . PHE A 1 81 ? -13.564 2.074 7.952 1.00 91.00 81 PHE A O 1
ATOM 648 N N . GLY A 1 82 ? -11.935 3.364 8.818 1.00 89.31 82 GLY A N 1
ATOM 649 C CA . GLY A 1 82 ? -11.752 2.579 10.026 1.00 89.31 82 GLY A CA 1
ATOM 650 C C . GLY A 1 82 ? -11.498 1.108 9.718 1.00 89.31 82 GLY A C 1
ATOM 651 O O . GLY A 1 82 ? -10.654 0.697 8.917 1.00 89.31 82 GLY A O 1
ATOM 652 N N . LEU A 1 83 ? -12.319 0.296 10.363 1.00 85.50 83 LEU A N 1
ATOM 653 C CA . LEU A 1 83 ? -12.247 -1.146 10.336 1.00 85.50 83 LEU A CA 1
ATOM 654 C C . LEU A 1 83 ? -12.431 -1.751 8.932 1.00 85.50 83 LEU A C 1
ATOM 656 O O . LEU A 1 83 ? -11.774 -2.726 8.561 1.00 85.50 83 LEU A O 1
ATOM 660 N N . GLN A 1 84 ? -13.338 -1.169 8.150 1.00 87.88 84 GLN A N 1
ATOM 661 C CA . GLN A 1 84 ? -13.644 -1.634 6.803 1.00 87.88 84 GLN A CA 1
ATOM 662 C C . GLN A 1 84 ? -12.487 -1.340 5.845 1.00 87.88 84 GLN A C 1
ATOM 664 O O . GLN A 1 84 ? -12.158 -2.188 5.014 1.00 87.88 84 GLN A O 1
ATOM 669 N N . GLY A 1 85 ? -11.850 -0.173 5.986 1.00 90.62 85 GLY A N 1
ATOM 670 C CA . GLY A 1 85 ? -10.674 0.199 5.204 1.00 90.62 85 GLY A CA 1
ATOM 671 C C . GLY A 1 85 ? -9.500 -0.741 5.450 1.00 90.62 85 GLY A C 1
ATOM 672 O O . GLY A 1 85 ? -8.895 -1.230 4.497 1.00 90.62 85 GLY A O 1
ATOM 673 N N . PHE A 1 86 ? -9.248 -1.095 6.713 1.00 89.12 86 PHE A N 1
ATOM 674 C CA . PHE A 1 86 ? -8.205 -2.064 7.049 1.00 89.12 86 PHE A CA 1
ATOM 675 C C . PHE A 1 86 ? -8.470 -3.449 6.447 1.00 89.12 86 PHE A C 1
ATOM 677 O O . PHE A 1 86 ? -7.570 -4.048 5.862 1.00 89.12 86 PHE A O 1
ATOM 684 N N . GLU A 1 87 ? -9.703 -3.964 6.544 1.00 86.88 87 GLU A N 1
ATOM 685 C CA . GLU A 1 87 ? -10.065 -5.249 5.929 1.00 86.88 87 GLU A CA 1
ATOM 686 C C . GLU A 1 87 ? -9.809 -5.242 4.416 1.00 86.88 87 GLU A C 1
ATOM 688 O O . GLU A 1 87 ? -9.246 -6.198 3.881 1.00 86.88 87 GLU A O 1
ATOM 693 N N . GLN A 1 88 ? -10.246 -4.191 3.718 1.00 90.94 88 GLN A N 1
ATOM 694 C CA . GLN A 1 88 ? -10.077 -4.090 2.268 1.00 90.94 88 GLN A CA 1
ATOM 695 C C . GLN A 1 88 ? -8.602 -3.949 1.889 1.00 90.94 88 GLN A C 1
ATOM 697 O O . GLN A 1 88 ? -8.135 -4.627 0.978 1.00 90.94 88 GLN A O 1
ATOM 702 N N . GLY A 1 89 ? -7.841 -3.167 2.650 1.00 92.81 89 GLY A N 1
ATOM 703 C CA . GLY A 1 89 ? -6.402 -3.059 2.476 1.00 92.81 89 GLY A CA 1
ATOM 704 C C . GLY A 1 89 ? -5.661 -4.388 2.706 1.00 92.81 89 GLY A C 1
ATOM 705 O O . GLY A 1 89 ? -4.759 -4.742 1.950 1.00 92.81 89 GLY A O 1
ATOM 706 N N . LEU A 1 90 ? -6.064 -5.187 3.699 1.00 90.25 90 LEU A N 1
ATOM 707 C CA . LEU A 1 90 ? -5.501 -6.527 3.899 1.00 90.25 90 LEU A CA 1
ATOM 708 C C . LEU A 1 90 ? -5.851 -7.488 2.759 1.00 90.25 90 LEU A C 1
ATOM 710 O O . LEU A 1 90 ? -5.037 -8.344 2.407 1.00 90.25 90 LEU A O 1
ATOM 714 N N . LYS A 1 91 ? -7.043 -7.354 2.165 1.00 90.12 91 LYS A N 1
ATOM 715 C CA . LYS A 1 91 ? -7.390 -8.091 0.944 1.00 90.12 91 LYS A CA 1
ATOM 716 C C . LYS A 1 91 ? -6.482 -7.677 -0.206 1.00 90.12 91 LYS A C 1
ATOM 718 O O . LYS A 1 91 ? -5.973 -8.571 -0.872 1.00 90.12 91 LYS A O 1
ATOM 723 N N . LEU A 1 92 ? -6.235 -6.383 -0.409 1.00 93.56 92 LEU A N 1
ATOM 724 C CA . LEU A 1 92 ? -5.288 -5.894 -1.417 1.00 93.56 92 LEU A CA 1
ATOM 725 C C . LEU A 1 92 ? -3.900 -6.523 -1.222 1.00 93.56 92 LEU A C 1
ATOM 727 O O . LEU A 1 92 ? -3.381 -7.150 -2.141 1.00 93.56 92 LEU A O 1
ATOM 731 N N . LEU A 1 93 ? -3.350 -6.458 -0.006 1.00 92.62 93 LEU A N 1
ATOM 732 C CA . LEU A 1 93 ? -2.060 -7.069 0.328 1.00 92.62 93 LEU A CA 1
ATOM 733 C C . LEU A 1 93 ? -2.039 -8.578 0.060 1.00 92.62 93 LEU A C 1
ATOM 735 O O . LEU A 1 93 ? -1.086 -9.097 -0.515 1.00 92.62 93 LEU A O 1
ATOM 739 N N . SER A 1 94 ? -3.097 -9.295 0.450 1.00 87.81 94 SER A N 1
ATOM 740 C CA . SER A 1 94 ? -3.194 -10.734 0.203 1.00 87.81 94 SER A CA 1
ATOM 741 C C . SER A 1 94 ? -3.223 -11.069 -1.286 1.00 87.81 94 SER A C 1
ATOM 743 O O . SER A 1 94 ? -2.627 -12.076 -1.672 1.00 87.81 94 SER A O 1
ATOM 745 N N . HIS A 1 95 ? -3.948 -10.296 -2.098 1.00 90.25 95 HIS A N 1
ATOM 746 C CA . HIS A 1 95 ? -4.030 -10.524 -3.539 1.00 90.25 95 HIS A CA 1
ATOM 747 C C . HIS A 1 95 ? -2.702 -10.180 -4.212 1.00 90.25 95 HIS A C 1
ATOM 749 O O . HIS A 1 95 ? -2.190 -11.022 -4.940 1.00 90.25 95 HIS A O 1
ATOM 755 N N . ALA A 1 96 ? -2.076 -9.052 -3.864 1.00 91.62 96 ALA A N 1
ATOM 756 C CA . ALA A 1 96 ? -0.758 -8.674 -4.372 1.00 91.62 96 ALA A CA 1
ATOM 757 C C . ALA A 1 96 ? 0.297 -9.759 -4.102 1.00 91.62 96 ALA A C 1
ATOM 759 O O . ALA A 1 96 ? 1.021 -10.172 -5.004 1.00 91.62 96 ALA A O 1
ATOM 760 N N . LEU A 1 97 ? 0.340 -10.289 -2.874 1.00 88.50 97 LEU A N 1
ATOM 761 C CA . LEU A 1 97 ? 1.257 -11.373 -2.508 1.00 88.50 97 LEU A CA 1
ATOM 762 C C . LEU A 1 97 ? 0.938 -12.691 -3.223 1.00 88.50 97 LEU A C 1
ATOM 764 O O . LEU A 1 97 ? 1.851 -13.463 -3.491 1.00 88.50 97 LEU A O 1
ATOM 768 N N . SER A 1 98 ? -0.338 -12.962 -3.514 1.00 87.81 98 SER A N 1
ATOM 769 C CA . SER A 1 98 ? -0.736 -14.174 -4.244 1.00 87.81 98 SER A CA 1
ATOM 770 C C . SER A 1 98 ? -0.419 -14.073 -5.738 1.00 87.81 98 SER A C 1
ATOM 772 O O . SER A 1 98 ? -0.083 -15.082 -6.343 1.00 87.81 98 SER A O 1
ATOM 774 N N . GLN A 1 99 ? -0.556 -12.879 -6.318 1.00 89.19 99 GLN A N 1
ATOM 775 C CA . GLN A 1 99 ? -0.420 -12.633 -7.753 1.00 89.19 99 GLN A CA 1
ATOM 776 C C . GLN A 1 99 ? 1.034 -12.392 -8.167 1.00 89.19 99 GLN A C 1
ATOM 778 O O . GLN A 1 99 ? 1.477 -12.955 -9.158 1.00 89.19 99 GLN A O 1
ATOM 783 N N . PHE A 1 100 ? 1.776 -11.588 -7.403 1.00 88.06 100 PHE A N 1
ATOM 784 C CA . PHE A 1 100 ? 3.129 -11.144 -7.762 1.00 88.06 100 PHE A CA 1
ATOM 785 C C . PHE A 1 100 ? 4.216 -11.725 -6.848 1.00 88.06 100 PHE A C 1
ATOM 787 O O . PHE A 1 100 ? 5.373 -11.842 -7.238 1.00 88.06 100 PHE A O 1
ATOM 794 N N . GLY A 1 101 ? 3.864 -12.110 -5.616 1.00 85.69 101 GLY A N 1
ATOM 795 C CA . GLY A 1 101 ? 4.749 -12.837 -4.704 1.00 85.69 101 GLY A CA 1
ATOM 796 C C . GLY A 1 101 ? 6.141 -12.215 -4.542 1.00 85.69 101 GLY A C 1
ATOM 797 O O . GLY A 1 101 ? 6.304 -11.183 -3.890 1.00 85.69 101 GLY A O 1
ATOM 798 N N . GLY A 1 102 ? 7.156 -12.893 -5.086 1.00 85.62 102 GLY A N 1
ATOM 799 C CA . GLY A 1 102 ? 8.563 -12.495 -4.987 1.00 85.62 102 GLY A CA 1
ATOM 800 C C . GLY A 1 102 ? 8.981 -11.337 -5.898 1.00 85.62 102 GLY A C 1
ATOM 801 O O . GLY A 1 102 ? 10.039 -10.760 -5.646 1.00 85.62 102 GLY A O 1
ATOM 802 N N . GLU A 1 103 ? 8.167 -11.001 -6.900 1.00 90.81 103 GLU A N 1
ATOM 803 C CA . GLU A 1 103 ? 8.419 -9.936 -7.884 1.00 90.81 103 GLU A CA 1
ATOM 804 C C . GLU A 1 103 ? 8.023 -8.547 -7.369 1.00 90.81 103 GLU A C 1
ATOM 806 O O . GLU A 1 103 ? 8.396 -7.539 -7.959 1.00 90.81 103 GLU A O 1
ATOM 811 N N . LEU A 1 104 ? 7.307 -8.478 -6.241 1.00 92.31 104 LEU A N 1
ATOM 812 C CA . LEU A 1 104 ? 6.953 -7.213 -5.603 1.00 92.31 104 LEU A CA 1
ATOM 813 C C . LEU A 1 104 ? 8.192 -6.431 -5.163 1.00 92.31 104 LEU A C 1
ATOM 815 O 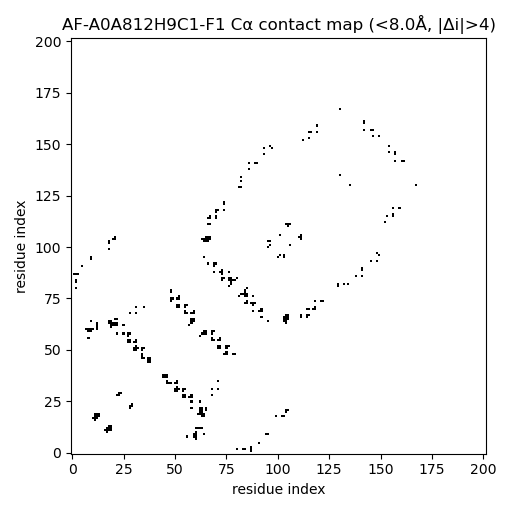O . LEU A 1 104 ? 9.136 -6.978 -4.573 1.00 92.31 104 LEU A O 1
ATOM 819 N N . TYR A 1 105 ? 8.111 -5.117 -5.334 1.00 93.69 105 TYR A N 1
ATOM 820 C CA . TYR A 1 105 ? 9.076 -4.191 -4.766 1.00 93.69 105 TYR A CA 1
ATOM 821 C C . TYR A 1 105 ? 8.791 -3.964 -3.270 1.00 93.69 105 TYR A C 1
ATOM 823 O O . TYR A 1 105 ? 7.653 -4.099 -2.824 1.00 93.69 105 TYR A O 1
ATOM 831 N N . PRO A 1 106 ? 9.806 -3.682 -2.437 1.00 92.69 106 PRO A N 1
ATOM 832 C CA . PRO A 1 106 ? 11.233 -3.766 -2.733 1.00 92.69 106 PRO A CA 1
ATOM 833 C C . PRO A 1 106 ? 11.706 -5.218 -2.929 1.00 92.69 106 PRO A C 1
ATOM 835 O O . PRO A 1 106 ? 11.360 -6.103 -2.150 1.00 92.69 106 PRO A O 1
ATOM 838 N N . SER A 1 107 ? 12.606 -5.456 -3.887 1.00 90.19 107 SER A N 1
ATOM 839 C CA . SER A 1 107 ? 13.146 -6.801 -4.171 1.00 90.19 107 SER A CA 1
ATOM 840 C C . SER A 1 107 ? 13.922 -7.416 -2.994 1.00 90.19 107 SER A C 1
ATOM 842 O O . SER A 1 107 ? 13.938 -8.633 -2.782 1.00 90.19 107 SER A O 1
ATOM 844 N N . ARG A 1 108 ? 14.565 -6.573 -2.174 1.00 89.94 108 ARG A N 1
ATOM 845 C CA . ARG A 1 108 ? 15.358 -7.012 -1.020 1.00 89.94 108 ARG A CA 1
ATOM 846 C C . ARG A 1 108 ? 14.467 -7.396 0.157 1.00 89.94 108 ARG A C 1
ATOM 848 O O . ARG A 1 108 ? 13.696 -6.581 0.660 1.00 89.94 108 ARG A O 1
ATOM 855 N N . LYS A 1 109 ? 14.703 -8.593 0.709 1.00 86.75 109 LYS A N 1
ATOM 856 C CA . LYS A 1 109 ? 13.984 -9.130 1.880 1.00 86.75 109 LYS A CA 1
ATOM 857 C C . LYS A 1 109 ? 13.888 -8.137 3.048 1.00 86.75 109 LYS A C 1
ATOM 859 O O . LYS A 1 109 ? 12.797 -7.926 3.557 1.00 86.75 109 LYS A O 1
ATOM 864 N N . ARG A 1 110 ? 14.992 -7.470 3.409 1.00 88.88 110 ARG A N 1
ATOM 865 C CA . ARG A 1 110 ? 15.021 -6.484 4.507 1.00 88.88 110 ARG A CA 1
ATOM 866 C C . ARG A 1 110 ? 14.043 -5.320 4.298 1.00 88.88 110 ARG A C 1
ATOM 868 O O . ARG A 1 110 ? 13.454 -4.852 5.264 1.00 88.88 110 ARG A O 1
ATOM 875 N N . GLY A 1 111 ? 13.870 -4.862 3.056 1.00 88.50 111 GLY A N 1
ATOM 876 C CA . GLY A 1 111 ? 12.907 -3.808 2.726 1.00 88.50 111 GLY A CA 1
ATOM 877 C C . GLY A 1 111 ? 11.467 -4.286 2.897 1.00 88.50 111 GLY A C 1
ATOM 878 O O . GLY A 1 111 ? 10.662 -3.596 3.517 1.00 88.50 111 GLY A O 1
ATOM 879 N N . ARG A 1 112 ? 11.176 -5.509 2.435 1.00 89.88 112 ARG A N 1
ATOM 880 C CA . ARG A 1 112 ? 9.858 -6.141 2.599 1.00 89.88 112 ARG A CA 1
ATOM 881 C C . ARG A 1 112 ? 9.494 -6.336 4.068 1.00 89.88 112 ARG A C 1
ATOM 883 O O . ARG A 1 112 ? 8.410 -5.943 4.489 1.00 89.88 112 ARG A O 1
ATOM 890 N N . ASP A 1 113 ? 10.428 -6.871 4.853 1.00 86.69 113 ASP A N 1
ATOM 891 C CA . ASP A 1 113 ? 10.252 -7.062 6.295 1.00 86.69 113 ASP A CA 1
ATOM 892 C C . ASP A 1 113 ? 10.006 -5.717 7.000 1.00 86.69 113 ASP A C 1
ATOM 894 O O . ASP A 1 113 ? 9.100 -5.608 7.822 1.00 86.69 113 ASP A O 1
ATOM 898 N N . GLY A 1 114 ? 10.746 -4.668 6.623 1.00 89.44 114 GLY A N 1
ATOM 899 C CA . GLY A 1 114 ? 10.558 -3.319 7.158 1.00 89.44 114 GLY A CA 1
ATOM 900 C C . GLY A 1 114 ? 9.180 -2.721 6.856 1.00 89.44 114 GLY A C 1
ATOM 901 O O . GLY A 1 114 ? 8.573 -2.121 7.741 1.00 89.44 114 GLY A O 1
ATOM 902 N N . ALA A 1 115 ? 8.651 -2.913 5.643 1.00 90.75 115 ALA A N 1
ATOM 903 C CA . ALA A 1 115 ? 7.317 -2.434 5.271 1.00 90.75 115 ALA A CA 1
ATOM 904 C C . ALA A 1 115 ? 6.208 -3.118 6.089 1.00 90.75 115 ALA A C 1
ATOM 906 O O . ALA A 1 115 ? 5.284 -2.460 6.574 1.00 90.75 115 ALA A O 1
ATOM 907 N N . VAL A 1 116 ? 6.312 -4.436 6.279 1.00 87.12 116 VAL A N 1
ATOM 908 C CA . VAL A 1 116 ? 5.349 -5.216 7.073 1.00 87.12 116 VAL A CA 1
ATOM 909 C C . VAL A 1 116 ? 5.457 -4.877 8.561 1.00 87.12 116 VAL A C 1
ATOM 911 O O . VAL A 1 116 ? 4.437 -4.735 9.239 1.00 87.12 116 VAL A O 1
ATOM 914 N N . GLU A 1 117 ? 6.675 -4.706 9.076 1.00 88.25 117 GLU A N 1
ATOM 915 C CA . GLU A 1 117 ? 6.897 -4.334 10.474 1.00 88.25 117 GLU A CA 1
ATOM 916 C C . GLU A 1 117 ? 6.383 -2.923 10.777 1.00 88.25 117 GLU A C 1
ATOM 918 O O . GLU A 1 117 ? 5.747 -2.698 11.810 1.00 88.25 117 GLU A O 1
ATOM 923 N N . TRP A 1 118 ? 6.556 -1.983 9.844 1.00 92.50 118 TRP A N 1
ATOM 924 C CA . TRP A 1 118 ? 5.953 -0.659 9.957 1.00 92.50 118 TRP A CA 1
ATOM 925 C C . TRP A 1 118 ? 4.424 -0.753 10.054 1.00 92.50 118 TRP A C 1
ATOM 927 O O . TRP A 1 118 ? 3.834 -0.175 10.969 1.00 92.50 118 TRP A O 1
ATOM 937 N N . LEU A 1 119 ? 3.773 -1.543 9.190 1.00 90.69 119 LEU A N 1
ATOM 938 C CA . LEU A 1 119 ? 2.316 -1.718 9.231 1.00 90.69 119 LEU A CA 1
ATOM 939 C C . LEU A 1 119 ? 1.852 -2.355 10.551 1.00 90.69 119 LEU A C 1
ATOM 941 O O . LEU A 1 119 ? 0.851 -1.928 11.128 1.00 90.69 119 LEU A O 1
ATOM 945 N N . ASN A 1 120 ? 2.598 -3.339 11.067 1.00 84.25 120 ASN A N 1
ATOM 946 C CA . ASN A 1 120 ? 2.357 -3.932 12.386 1.00 84.25 120 ASN A CA 1
ATOM 947 C C . ASN A 1 120 ? 2.365 -2.881 13.494 1.00 84.25 120 ASN A C 1
ATOM 949 O O . ASN A 1 120 ? 1.482 -2.872 14.356 1.00 84.25 120 ASN A O 1
ATOM 953 N N . HIS A 1 121 ? 3.377 -2.016 13.491 1.00 86.31 121 HIS A N 1
ATOM 954 C CA . HIS A 1 121 ? 3.503 -0.953 14.474 1.00 86.31 121 HIS A CA 1
ATOM 955 C C . HIS A 1 121 ? 2.321 0.015 14.389 1.00 86.31 121 HIS A C 1
ATOM 957 O O . HIS A 1 121 ? 1.681 0.302 15.400 1.00 86.31 121 HIS A O 1
ATOM 963 N N . GLN A 1 122 ? 1.964 0.444 13.179 1.00 87.06 122 GLN A N 1
ATOM 964 C CA . GLN A 1 122 ? 0.827 1.334 12.969 1.00 87.06 122 GLN A CA 1
ATOM 965 C C . GLN A 1 122 ? -0.497 0.729 13.433 1.00 87.06 122 GLN A C 1
ATOM 967 O O . GLN A 1 122 ? -1.303 1.405 14.073 1.00 87.06 122 GLN A O 1
ATOM 972 N N . PHE A 1 123 ? -0.713 -0.561 13.173 1.00 84.19 123 PHE A N 1
ATOM 973 C CA . PHE A 1 123 ? -1.919 -1.228 13.638 1.00 84.19 123 PHE A CA 1
ATOM 974 C C . PHE A 1 123 ? -2.019 -1.234 15.164 1.00 84.19 123 PHE A C 1
ATOM 976 O O . PHE A 1 123 ? -3.100 -1.003 15.698 1.00 84.19 123 PHE A O 1
ATOM 983 N N . LYS A 1 124 ? -0.913 -1.458 15.886 1.00 80.69 124 LYS A N 1
ATOM 984 C CA . LYS A 1 124 ? -0.923 -1.419 17.358 1.00 80.69 124 LYS A CA 1
ATOM 985 C C . LYS A 1 124 ? -1.450 -0.078 17.871 1.00 80.69 124 LYS A C 1
ATOM 987 O O . LYS A 1 124 ? -2.284 -0.076 18.772 1.00 80.69 124 LYS A O 1
ATOM 992 N N . LEU A 1 125 ? -1.040 1.029 17.251 1.00 83.19 125 LEU A N 1
ATOM 993 C CA . LEU A 1 125 ? -1.461 2.382 17.631 1.00 83.19 125 LEU A CA 1
ATOM 994 C C . LEU A 1 125 ? -2.959 2.628 17.400 1.00 83.19 125 LEU A C 1
ATOM 996 O O . LEU A 1 125 ? -3.595 3.349 18.162 1.00 83.19 125 LEU A O 1
ATOM 1000 N N . VAL A 1 126 ? -3.535 2.016 16.365 1.00 83.00 126 VAL A N 1
ATOM 1001 C CA . VAL A 1 126 ? -4.930 2.264 15.956 1.00 83.00 126 VAL A CA 1
ATOM 1002 C C . VAL A 1 126 ? -5.881 1.186 16.483 1.00 83.00 126 VAL A C 1
ATOM 1004 O O . VAL A 1 126 ? -7.089 1.397 16.545 1.00 83.00 126 VAL A O 1
ATOM 1007 N N . SER A 1 127 ? -5.350 0.055 16.953 1.00 75.19 127 SER A N 1
ATOM 1008 C CA . SER A 1 127 ? -6.123 -1.079 17.470 1.00 75.19 127 SER A CA 1
ATOM 1009 C C . SER A 1 127 ? -7.104 -0.698 18.584 1.00 75.19 127 SER A C 1
ATOM 1011 O O . SER A 1 127 ? -8.209 -1.236 18.623 1.00 75.19 127 SER A O 1
ATOM 1013 N N . GLY A 1 128 ? -6.745 0.271 19.434 1.00 72.19 128 GLY A N 1
ATOM 1014 C CA . GLY A 1 128 ? -7.639 0.817 20.458 1.00 72.19 128 GLY A CA 1
ATOM 1015 C C . GLY A 1 128 ? -8.866 1.509 19.859 1.00 72.19 128 GLY A C 1
ATOM 1016 O O . GLY A 1 128 ? -9.984 1.212 20.266 1.00 72.19 128 GLY A O 1
ATOM 1017 N N . LYS A 1 129 ? -8.667 2.344 18.829 1.00 73.31 129 LYS A N 1
ATOM 1018 C CA . LYS A 1 129 ? -9.755 3.021 18.101 1.00 73.31 129 LYS A CA 1
ATOM 1019 C C . LYS A 1 129 ? -10.667 2.020 17.381 1.00 73.31 129 LYS A C 1
ATOM 1021 O O . LYS A 1 129 ? -11.873 2.208 17.294 1.00 73.31 129 LYS A O 1
ATOM 1026 N N . LEU A 1 130 ? -10.089 0.935 16.863 1.00 68.94 130 LEU A N 1
ATOM 1027 C CA . LEU A 1 130 ? -10.830 -0.089 16.122 1.00 68.94 130 LEU A CA 1
ATOM 1028 C C . LEU A 1 130 ? -11.650 -1.010 17.036 1.00 68.94 130 LEU A C 1
ATOM 1030 O O . LEU A 1 130 ? -12.700 -1.490 16.615 1.00 68.94 130 LEU A O 1
ATOM 1034 N N . ALA A 1 131 ? -11.215 -1.253 18.276 1.00 62.81 131 ALA A N 1
ATOM 1035 C CA . ALA A 1 131 ? -11.904 -2.143 19.214 1.00 62.81 131 ALA A CA 1
ATOM 1036 C C . ALA A 1 131 ? -13.300 -1.642 19.636 1.00 62.81 131 ALA A C 1
ATOM 1038 O O . ALA A 1 131 ? -14.145 -2.449 20.019 1.00 62.81 131 ALA A O 1
ATOM 1039 N N . GLU A 1 132 ? -13.569 -0.340 19.521 1.00 61.12 132 GLU A N 1
ATOM 1040 C CA . GLU A 1 132 ? -14.896 0.241 19.766 1.00 61.12 132 GLU A CA 1
ATOM 1041 C C . GLU A 1 132 ? -15.912 -0.071 18.657 1.00 61.12 132 GLU A C 1
ATOM 1043 O O . GLU A 1 132 ? -17.124 -0.064 18.884 1.00 61.12 132 GLU A O 1
ATOM 1048 N N . SER A 1 133 ? -15.441 -0.405 17.454 1.00 59.09 133 SER A N 1
ATOM 1049 C CA . SER A 1 133 ? -16.320 -0.724 16.333 1.00 59.09 133 SER A CA 1
ATOM 1050 C C . SER A 1 133 ? -16.885 -2.150 16.467 1.00 59.09 133 SER A C 1
ATOM 1052 O O . SER A 1 133 ? -16.162 -3.145 16.451 1.00 59.09 133 SER A O 1
ATOM 1054 N N . ARG A 1 134 ? -18.216 -2.261 16.604 1.00 54.72 134 ARG A N 1
ATOM 1055 C CA . ARG A 1 134 ? -19.015 -3.482 16.892 1.00 54.72 134 ARG A CA 1
ATOM 1056 C C . ARG A 1 134 ? -18.880 -4.663 15.902 1.00 54.72 134 ARG A C 1
ATOM 1058 O O . ARG A 1 134 ? -19.632 -5.629 15.997 1.00 54.72 134 ARG A O 1
ATOM 1065 N N . SER A 1 135 ? -17.937 -4.641 14.967 1.00 54.81 135 SER A N 1
ATOM 1066 C CA . SER A 1 135 ? -17.806 -5.590 13.849 1.00 54.81 135 SER A CA 1
ATOM 1067 C C . SER A 1 135 ? -16.643 -6.590 13.989 1.00 54.81 135 SER A C 1
ATOM 1069 O O . SER A 1 135 ? -16.064 -7.023 12.991 1.00 54.81 135 SER A O 1
ATOM 1071 N N . LEU A 1 136 ? -16.331 -7.026 15.218 1.00 54.03 136 LEU A N 1
ATOM 1072 C CA . LEU A 1 136 ? -15.239 -7.972 15.529 1.00 54.03 136 LEU A CA 1
ATOM 1073 C C . LEU A 1 136 ? -15.377 -9.344 14.822 1.00 54.03 136 LEU A C 1
ATOM 1075 O O . LEU A 1 136 ? -14.378 -10.020 14.585 1.00 54.03 136 LEU A O 1
ATOM 1079 N N . GLY A 1 137 ? -16.589 -9.768 14.441 1.00 53.34 137 GLY A N 1
ATOM 1080 C CA . GLY A 1 137 ? -16.823 -11.080 13.815 1.00 53.34 137 GLY A CA 1
ATOM 1081 C C . GLY A 1 137 ? -16.187 -11.243 12.428 1.00 53.34 137 GLY A C 1
ATOM 1082 O O . GLY A 1 137 ? -15.719 -12.323 12.078 1.00 53.34 137 GLY A O 1
ATOM 1083 N N . ARG A 1 138 ? -16.093 -10.159 11.650 1.00 54.72 138 ARG A N 1
ATOM 1084 C CA . ARG A 1 138 ? -15.536 -10.182 10.284 1.00 54.72 138 ARG A CA 1
ATOM 1085 C C . ARG A 1 138 ? -13.998 -10.164 10.270 1.00 54.72 138 ARG A C 1
ATOM 1087 O O . ARG A 1 138 ? -13.380 -10.603 9.304 1.00 54.72 138 ARG A O 1
ATOM 1094 N N . TRP A 1 139 ? -13.381 -9.757 11.383 1.00 55.97 139 TRP A N 1
ATOM 1095 C CA . TRP A 1 139 ? -11.925 -9.681 11.574 1.00 55.97 139 TRP A CA 1
ATOM 1096 C C . TRP A 1 139 ? -11.251 -11.030 11.648 1.00 55.97 139 TRP A C 1
ATOM 1098 O O . TRP A 1 139 ? -10.212 -11.246 11.022 1.00 55.97 139 TRP A O 1
ATOM 1108 N N . PHE A 1 140 ? -11.862 -11.949 12.392 1.00 51.25 140 PHE A N 1
ATOM 1109 C CA . PHE A 1 140 ? -11.337 -13.297 12.530 1.00 51.25 140 PHE A CA 1
ATOM 1110 C C . PHE A 1 140 ? -11.223 -13.994 11.170 1.00 51.25 140 PHE A C 1
ATOM 1112 O O . PHE A 1 140 ? -10.223 -14.666 10.932 1.00 51.25 140 PHE A O 1
ATOM 1119 N N . GLN A 1 141 ? -12.159 -13.750 10.245 1.00 49.75 141 GLN A N 1
ATOM 1120 C CA . GLN A 1 141 ? -12.122 -14.310 8.892 1.00 49.75 141 GLN A CA 1
ATOM 1121 C C . GLN A 1 141 ? -10.902 -13.818 8.091 1.00 49.75 141 GLN A C 1
ATOM 1123 O O . GLN A 1 141 ? -10.207 -14.613 7.461 1.00 49.75 141 GLN A O 1
ATOM 1128 N N . VAL A 1 142 ? -10.601 -12.516 8.142 1.00 54.75 142 VAL A N 1
ATOM 1129 C CA . VAL A 1 142 ? -9.517 -11.890 7.359 1.00 54.75 142 VAL A CA 1
ATOM 1130 C C . VAL A 1 142 ? -8.142 -12.288 7.900 1.00 54.75 142 VAL A C 1
ATOM 1132 O O . VAL A 1 142 ? -7.265 -12.696 7.139 1.00 54.75 142 VAL A O 1
ATOM 1135 N N . VAL A 1 143 ? -7.961 -12.252 9.225 1.00 56.31 143 VAL A N 1
ATOM 1136 C CA . VAL A 1 143 ? -6.709 -12.672 9.882 1.00 56.31 143 VAL A CA 1
ATOM 1137 C C . VAL A 1 143 ? -6.450 -14.168 9.671 1.00 56.31 143 VAL A C 1
ATOM 1139 O O . VAL A 1 143 ? -5.307 -14.586 9.467 1.00 56.31 143 VAL A O 1
ATOM 1142 N N . PHE A 1 144 ? -7.502 -14.991 9.688 1.00 46.38 144 PHE A N 1
ATOM 1143 C CA . PHE A 1 144 ? -7.399 -16.422 9.411 1.00 46.38 144 PHE A CA 1
ATOM 1144 C C . PHE A 1 144 ? -6.989 -16.710 7.959 1.00 46.38 144 PHE A C 1
ATOM 1146 O O . PHE A 1 144 ? -6.135 -17.568 7.735 1.00 46.38 144 PHE A O 1
ATOM 1153 N N . LEU A 1 145 ? -7.525 -15.964 6.986 1.00 49.06 145 LEU A N 1
ATOM 1154 C CA . LEU A 1 145 ? -7.175 -16.107 5.568 1.00 49.06 145 LEU A CA 1
ATOM 1155 C C . LEU A 1 145 ? -5.713 -15.735 5.283 1.00 49.06 145 LEU A C 1
ATOM 1157 O O . LEU A 1 145 ? -5.019 -16.482 4.592 1.00 49.06 145 LEU A O 1
ATOM 1161 N N . LEU A 1 146 ? -5.204 -14.652 5.881 1.00 51.47 146 LEU A N 1
ATOM 1162 C CA . LEU A 1 146 ? -3.788 -14.278 5.760 1.00 51.47 146 LEU A CA 1
ATOM 1163 C C . LEU A 1 146 ? -2.853 -15.355 6.334 1.00 51.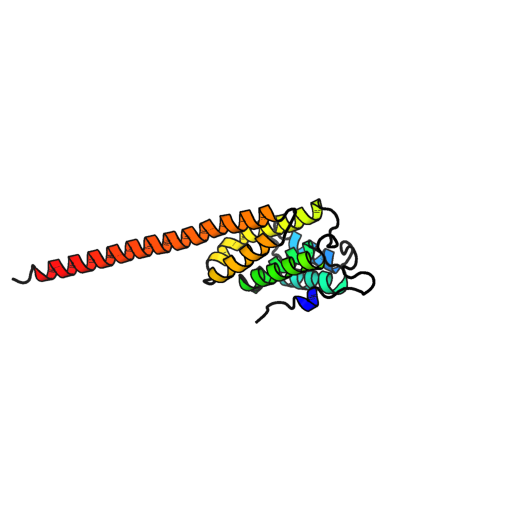47 146 LEU A C 1
ATOM 1165 O O . LEU A 1 146 ? -1.793 -15.622 5.770 1.00 51.47 146 LEU A O 1
ATOM 1169 N N . SER A 1 147 ? -3.271 -16.041 7.407 1.00 48.59 147 SER A N 1
ATOM 1170 C CA . SER A 1 147 ? -2.500 -17.122 8.038 1.00 48.59 147 SER A CA 1
ATOM 1171 C C . SER A 1 147 ? -2.227 -18.327 7.143 1.00 48.59 147 SER A C 1
ATOM 1173 O O . SER A 1 147 ? -1.332 -19.106 7.465 1.00 48.59 147 SER A O 1
ATOM 1175 N N . LYS A 1 148 ? -3.012 -18.529 6.081 1.00 44.62 148 LYS A N 1
ATOM 1176 C CA . LYS A 1 148 ? -2.937 -19.724 5.232 1.00 44.62 148 LYS A CA 1
ATOM 1177 C C . LYS A 1 148 ? -2.151 -19.513 3.934 1.00 44.62 148 LYS A C 1
ATOM 1179 O O . LYS A 1 148 ? -1.760 -20.508 3.338 1.00 44.62 148 LYS A O 1
ATOM 1184 N N . LYS A 1 149 ? -1.909 -18.264 3.507 1.00 49.34 149 LYS A N 1
ATOM 1185 C CA . LYS A 1 149 ? -1.336 -17.949 2.180 1.00 49.34 149 LYS A CA 1
ATOM 1186 C C . LYS A 1 149 ? 0.130 -17.489 2.173 1.00 49.34 149 LYS A C 1
ATOM 1188 O O . LYS A 1 149 ? 0.772 -17.591 1.136 1.00 49.34 149 LYS A O 1
ATOM 1193 N N . CYS A 1 150 ? 0.691 -17.005 3.283 1.00 42.50 150 CYS A N 1
ATOM 1194 C CA . CYS A 1 150 ? 2.062 -16.475 3.292 1.00 42.50 150 CYS A CA 1
ATOM 1195 C C . CYS A 1 150 ? 3.109 -17.498 3.748 1.00 42.50 150 CYS A C 1
ATOM 1197 O O . CYS A 1 150 ? 3.080 -17.935 4.899 1.00 42.50 150 CYS A O 1
ATOM 1199 N N . SER A 1 151 ? 4.107 -17.770 2.900 1.00 44.97 151 SER A N 1
ATOM 1200 C CA . SER A 1 151 ? 5.387 -18.325 3.342 1.00 44.97 151 SER A CA 1
ATOM 1201 C C . SER A 1 151 ? 6.416 -17.193 3.514 1.00 44.97 151 SER A C 1
ATOM 1203 O O . SER A 1 151 ? 6.511 -16.282 2.698 1.00 44.97 151 SER A O 1
ATOM 1205 N N . VAL A 1 152 ? 7.185 -17.268 4.602 1.00 44.06 152 VAL A N 1
ATOM 1206 C CA . VAL A 1 152 ? 8.529 -16.681 4.806 1.00 44.06 152 VAL A CA 1
ATOM 1207 C C . VAL A 1 152 ? 8.707 -15.451 5.734 1.00 44.06 152 VAL A C 1
ATOM 1209 O O . VAL A 1 152 ? 9.785 -15.356 6.314 1.00 44.06 152 VAL A O 1
ATOM 1212 N N . SER A 1 153 ? 7.726 -14.583 6.045 1.00 39.59 153 SER A N 1
ATOM 1213 C CA . SER A 1 153 ? 7.956 -13.529 7.091 1.00 39.59 153 SER A CA 1
ATOM 1214 C C . SER A 1 153 ? 6.712 -13.003 7.837 1.00 39.59 153 SER A C 1
ATOM 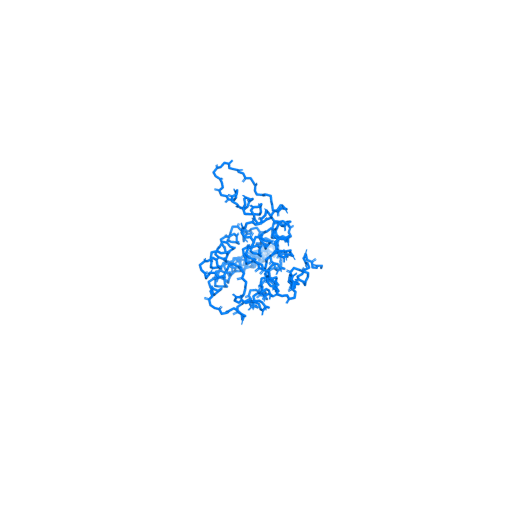1216 O O . SER A 1 153 ? 6.784 -12.490 8.953 1.00 39.59 153 SER A O 1
ATOM 1218 N N . THR A 1 154 ? 5.519 -13.222 7.283 1.00 40.44 154 THR A N 1
ATOM 1219 C CA . THR A 1 154 ? 4.228 -12.728 7.805 1.00 40.44 154 THR A CA 1
ATOM 1220 C C . THR A 1 154 ? 3.741 -13.453 9.069 1.00 40.44 154 THR A C 1
ATOM 1222 O O . THR A 1 154 ? 2.768 -13.034 9.697 1.00 40.44 154 THR A O 1
ATOM 1225 N N . THR A 1 155 ? 4.408 -14.527 9.502 1.00 43.00 155 THR A N 1
ATOM 1226 C CA . THR A 1 155 ? 4.024 -15.295 10.699 1.00 43.00 155 THR A CA 1
ATOM 1227 C C . THR A 1 155 ? 4.034 -14.427 11.960 1.00 43.00 155 THR A C 1
ATOM 1229 O O . THR A 1 155 ? 3.209 -14.631 12.849 1.00 43.00 155 THR A O 1
ATOM 1232 N N . THR A 1 156 ? 4.910 -13.421 12.024 1.00 42.94 156 THR A N 1
ATOM 1233 C CA . THR A 1 156 ? 4.957 -12.443 13.120 1.00 42.94 156 THR A CA 1
ATOM 1234 C C . THR A 1 156 ? 3.776 -11.472 13.053 1.00 42.94 156 THR A C 1
ATOM 1236 O O . THR A 1 156 ? 3.129 -11.249 14.072 1.00 42.94 156 THR A O 1
ATOM 1239 N N . PHE A 1 157 ? 3.408 -10.996 11.855 1.00 44.88 157 PHE A N 1
ATOM 1240 C CA . PHE A 1 157 ? 2.220 -10.159 11.622 1.00 44.88 157 PHE A CA 1
ATOM 1241 C C . PHE A 1 157 ? 0.946 -10.881 12.088 1.00 44.88 157 PHE A C 1
ATOM 1243 O O . PHE A 1 157 ? 0.213 -10.385 12.936 1.00 44.88 157 PHE A O 1
ATOM 1250 N N . ILE A 1 158 ? 0.732 -12.126 11.658 1.00 48.47 158 ILE A N 1
ATOM 1251 C CA . ILE A 1 158 ? -0.452 -12.913 12.046 1.00 48.47 158 ILE A CA 1
ATOM 1252 C C . ILE A 1 158 ? -0.445 -13.282 13.542 1.00 48.47 158 ILE A C 1
ATOM 1254 O O . ILE A 1 158 ? -1.503 -13.271 14.174 1.00 48.47 158 ILE A O 1
ATOM 1258 N N . LYS A 1 159 ? 0.720 -13.585 14.139 1.00 43.03 159 LYS A N 1
ATOM 1259 C CA . LYS A 1 159 ? 0.837 -13.866 15.585 1.00 43.03 159 LYS A CA 1
ATOM 1260 C C . LYS A 1 159 ? 0.528 -12.633 16.438 1.00 43.03 159 LYS A C 1
ATOM 1262 O O . LYS A 1 159 ? -0.243 -12.747 17.389 1.00 43.03 159 LYS A O 1
ATOM 1267 N N . ILE A 1 160 ? 1.065 -11.464 16.082 1.00 45.28 160 ILE A N 1
ATOM 1268 C CA . ILE A 1 160 ? 0.815 -10.195 16.784 1.00 45.28 160 ILE A CA 1
ATOM 1269 C C . ILE A 1 160 ? -0.667 -9.809 16.679 1.00 45.28 160 ILE A C 1
ATOM 1271 O O . ILE A 1 160 ? -1.277 -9.455 17.685 1.00 45.28 160 ILE A O 1
ATOM 1275 N N . GLN A 1 161 ? -1.275 -9.950 15.497 1.00 50.19 161 GLN A N 1
ATOM 1276 C CA . GLN A 1 161 ? -2.696 -9.652 15.280 1.00 50.19 161 GLN A CA 1
ATOM 1277 C C . GLN A 1 161 ? -3.617 -10.593 16.068 1.00 50.19 161 GLN A C 1
ATOM 1279 O O . GLN A 1 161 ? -4.530 -10.135 16.757 1.00 50.19 161 GLN A O 1
ATOM 1284 N N . LYS A 1 162 ? -3.339 -11.907 16.059 1.00 45.91 162 LYS A N 1
ATOM 1285 C CA . LYS A 1 162 ? -4.078 -12.872 16.887 1.00 45.91 162 LYS A CA 1
ATOM 1286 C C . LYS A 1 162 ? -3.963 -12.550 18.376 1.00 45.91 162 LYS A C 1
ATOM 1288 O O . LYS A 1 162 ? -4.965 -12.624 19.073 1.00 45.91 162 LYS A O 1
ATOM 1293 N N . GLN A 1 163 ? -2.783 -12.192 18.878 1.00 41.34 163 GLN A N 1
ATOM 1294 C CA . GLN A 1 163 ? -2.556 -12.042 20.319 1.00 41.34 163 GLN A CA 1
ATOM 1295 C C . GLN A 1 163 ? -3.068 -10.712 20.888 1.00 41.34 163 GLN A C 1
ATOM 1297 O O . GLN A 1 163 ? -3.623 -10.694 21.987 1.00 41.34 163 GLN A O 1
ATOM 1302 N N . THR A 1 164 ? -2.955 -9.616 20.133 1.00 48.81 164 THR A N 1
ATOM 1303 C CA . THR A 1 164 ? -3.512 -8.308 20.515 1.00 48.81 164 THR A CA 1
ATOM 1304 C C . THR A 1 164 ? -5.040 -8.337 20.508 1.00 48.81 164 THR A C 1
ATOM 1306 O O . THR A 1 164 ? -5.672 -7.820 21.427 1.00 48.81 164 THR A O 1
ATOM 1309 N N . PHE A 1 165 ? -5.647 -9.019 19.532 1.00 48.34 165 PHE A N 1
ATOM 1310 C CA . PHE A 1 165 ? -7.101 -9.075 19.411 1.00 48.34 165 PHE A CA 1
ATOM 1311 C C . PHE A 1 165 ? -7.750 -10.199 20.227 1.00 48.34 165 PHE A C 1
ATOM 1313 O O . PHE A 1 165 ? -8.864 -10.034 20.700 1.00 48.34 165 PHE A O 1
ATOM 1320 N N . LEU A 1 166 ? -7.058 -11.315 20.504 1.00 48.84 166 LEU A N 1
ATOM 1321 C CA . LEU A 1 166 ? -7.506 -12.260 21.537 1.00 48.84 166 LEU A CA 1
ATOM 1322 C C . LEU A 1 166 ? -7.565 -11.570 22.900 1.00 48.84 166 LEU A C 1
ATOM 1324 O O . LEU A 1 166 ? -8.477 -11.845 23.662 1.00 48.84 166 LEU A O 1
ATOM 1328 N N . ARG A 1 167 ? -6.658 -10.634 23.204 1.00 44.53 167 ARG A N 1
ATOM 1329 C CA . ARG A 1 167 ? -6.715 -9.852 24.448 1.00 44.53 167 ARG A CA 1
ATOM 1330 C C . ARG A 1 167 ? -7.860 -8.835 24.472 1.00 44.53 167 ARG A C 1
ATOM 1332 O O . ARG A 1 167 ? -8.455 -8.674 25.533 1.00 44.53 167 ARG A O 1
ATOM 1339 N N . SER A 1 168 ? -8.211 -8.199 23.351 1.00 45.25 168 SER A N 1
ATOM 1340 C CA . SER A 1 168 ? -9.381 -7.303 23.285 1.00 45.25 168 SER A CA 1
ATOM 1341 C C . SER A 1 168 ? -10.706 -8.071 23.233 1.00 45.25 168 SER A C 1
ATOM 1343 O O . SER A 1 168 ? -11.644 -7.717 23.930 1.00 45.25 168 SER A O 1
ATOM 1345 N N . ALA A 1 169 ? -10.782 -9.188 22.508 1.00 42.34 169 ALA A N 1
ATOM 1346 C CA . ALA A 1 169 ? -11.938 -10.079 22.521 1.00 42.34 169 ALA A CA 1
ATOM 1347 C C . ALA A 1 169 ? -12.122 -10.729 23.900 1.00 42.34 169 ALA A C 1
ATOM 1349 O O . ALA A 1 169 ? -13.245 -10.807 24.384 1.00 42.34 169 ALA A O 1
ATOM 1350 N N . LEU A 1 170 ? -11.039 -11.123 24.585 1.00 44.50 170 LEU A N 1
ATOM 1351 C CA . LEU A 1 170 ? -11.093 -11.571 25.979 1.00 44.50 170 LEU A CA 1
ATOM 1352 C C . LEU A 1 170 ? -11.419 -10.428 26.941 1.00 44.50 170 LEU A C 1
ATOM 1354 O O . LEU A 1 170 ? -12.048 -10.700 27.953 1.00 44.50 170 LEU A O 1
ATOM 1358 N N . SER A 1 171 ? -11.070 -9.167 26.657 1.00 41.69 171 SER A N 1
ATOM 1359 C CA . SER A 1 171 ? -11.520 -8.036 27.479 1.00 41.69 171 SER A CA 1
ATOM 1360 C C . SER A 1 171 ? -13.007 -7.746 27.264 1.00 41.69 171 SER A C 1
ATOM 1362 O O . SER A 1 171 ? -13.704 -7.539 28.249 1.00 41.69 171 SER A O 1
ATOM 1364 N N . SER A 1 172 ? -13.535 -7.848 26.038 1.00 40.62 172 SER A N 1
ATOM 1365 C CA . SER A 1 172 ? -14.971 -7.754 25.736 1.00 40.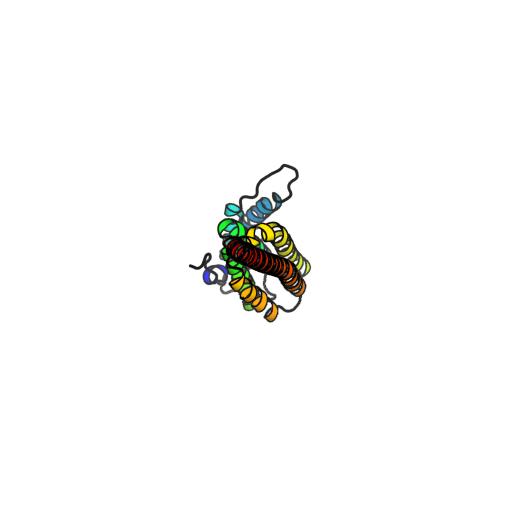62 172 SER A CA 1
ATOM 1366 C C . SER A 1 172 ? -15.770 -8.947 26.275 1.00 40.62 172 SER A C 1
ATOM 1368 O O . SER A 1 172 ? -16.875 -8.757 26.774 1.00 40.62 172 SER A O 1
ATOM 1370 N N . ILE A 1 173 ? -15.213 -10.163 26.252 1.00 46.53 173 ILE A N 1
ATOM 1371 C CA . ILE A 1 173 ? -15.794 -11.362 26.882 1.00 46.53 173 ILE A CA 1
ATOM 1372 C C . ILE A 1 173 ? -15.690 -11.268 28.410 1.00 46.53 173 ILE A C 1
ATOM 1374 O O . ILE A 1 173 ? -16.640 -11.625 29.098 1.00 46.53 173 ILE A O 1
ATOM 1378 N N . CYS A 1 174 ? -14.609 -10.716 28.970 1.00 38.56 174 CYS A N 1
ATOM 1379 C CA . CYS A 1 174 ? -14.511 -10.410 30.400 1.00 38.56 174 CYS A CA 1
ATOM 1380 C C . CYS A 1 174 ? -15.499 -9.316 30.807 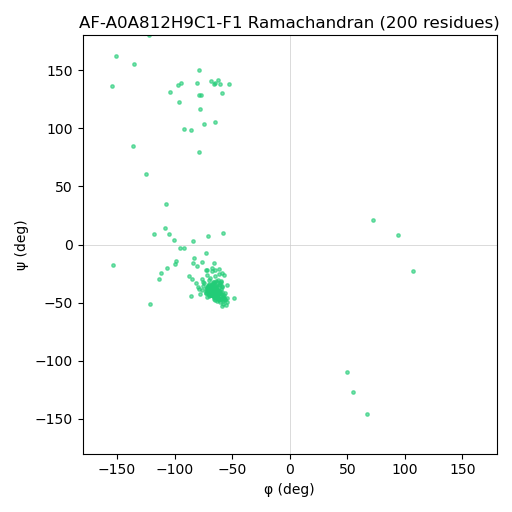1.00 38.56 174 CYS A C 1
ATOM 1382 O O . CYS A 1 174 ? -16.115 -9.444 31.860 1.00 38.56 174 CYS A O 1
ATOM 1384 N N . TYR A 1 175 ? -15.708 -8.290 29.979 1.00 36.41 175 TYR A N 1
ATOM 1385 C CA . TYR A 1 175 ? -16.729 -7.267 30.190 1.00 36.41 175 TYR A CA 1
ATOM 1386 C C . TYR A 1 175 ? -18.125 -7.870 30.118 1.00 36.41 175 TYR A C 1
ATOM 1388 O O . TYR A 1 175 ? -18.903 -7.629 31.025 1.00 36.41 175 TYR A O 1
ATOM 1396 N N . LEU A 1 176 ? -18.426 -8.718 29.131 1.00 40.25 176 LEU A N 1
ATOM 1397 C CA . LEU A 1 176 ? -19.694 -9.446 29.051 1.00 40.25 176 LEU A CA 1
ATOM 1398 C C . LEU A 1 176 ? -19.871 -10.415 30.220 1.00 40.25 176 LEU A C 1
ATOM 1400 O O . LEU A 1 176 ? -20.963 -10.488 30.756 1.00 40.25 176 LEU A O 1
ATOM 1404 N N . SER A 1 177 ? -18.824 -11.098 30.686 1.00 45.12 177 SER A N 1
ATOM 1405 C CA . SER A 1 177 ? -18.896 -11.984 31.856 1.00 45.12 177 SER A CA 1
ATOM 1406 C C . SER A 1 177 ? -19.053 -11.211 33.171 1.00 45.12 177 SER A C 1
ATOM 1408 O O . SER A 1 177 ? -19.814 -11.644 34.032 1.00 45.12 177 SER A O 1
ATOM 1410 N N . LYS A 1 178 ? -18.422 -10.034 33.313 1.00 41.31 178 LYS A N 1
ATOM 1411 C CA . LYS A 1 178 ? -18.619 -9.110 34.441 1.00 41.31 178 LYS A CA 1
ATOM 1412 C C . LYS A 1 178 ? -19.982 -8.426 34.382 1.00 41.31 178 LYS A C 1
ATOM 1414 O O . LYS A 1 178 ? -20.602 -8.290 35.424 1.00 41.31 178 LYS A O 1
ATOM 1419 N N . LEU A 1 179 ? -20.489 -8.077 33.201 1.00 41.03 179 LEU A N 1
ATOM 1420 C CA . LEU A 1 179 ? -21.836 -7.536 32.991 1.00 41.03 179 LEU A CA 1
ATOM 1421 C C . LEU A 1 179 ? -22.916 -8.599 33.206 1.00 41.03 179 LEU A C 1
ATOM 1423 O O . LEU A 1 179 ? -23.919 -8.293 33.829 1.00 41.03 179 LEU A O 1
ATOM 1427 N N . LEU A 1 180 ? -22.716 -9.848 32.777 1.00 42.00 180 LEU A N 1
ATOM 1428 C CA . LEU A 1 180 ? -23.609 -10.976 33.080 1.00 42.00 180 LEU A CA 1
ATOM 1429 C C . LEU A 1 180 ? -23.552 -11.360 34.564 1.00 42.00 180 LEU A C 1
ATOM 1431 O O . LEU A 1 180 ? -24.581 -11.701 35.139 1.00 42.00 180 LEU A O 1
ATOM 1435 N N . SER A 1 181 ? -22.377 -11.281 35.194 1.00 49.66 181 SER A N 1
ATOM 1436 C CA . SER A 1 181 ? -22.192 -11.460 36.640 1.00 49.66 181 SER A CA 1
ATOM 1437 C C . SER A 1 181 ? -22.888 -10.352 37.440 1.00 49.66 181 SER A C 1
ATOM 1439 O O . SER A 1 181 ? -23.677 -10.651 38.333 1.00 49.66 181 SER A O 1
ATOM 1441 N N . MET A 1 182 ? -22.698 -9.082 37.066 1.00 42.81 182 MET A N 1
ATOM 1442 C CA . MET A 1 182 ? -23.379 -7.937 37.680 1.00 42.81 182 MET A CA 1
ATOM 1443 C C . MET A 1 182 ? -24.885 -7.950 37.411 1.00 42.81 182 MET A C 1
ATOM 1445 O O . MET A 1 182 ? -2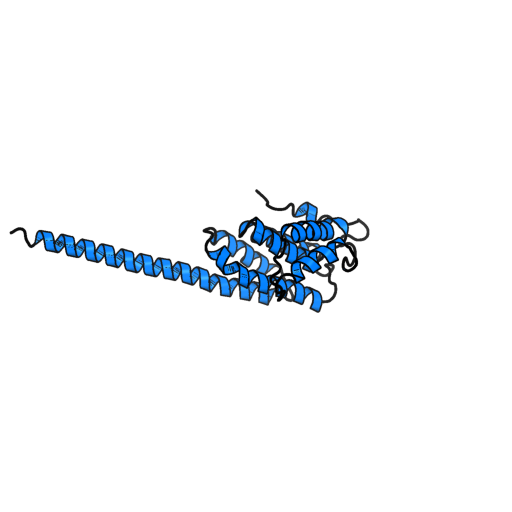5.654 -7.704 38.332 1.00 42.81 182 MET A O 1
ATOM 1449 N N . ALA A 1 183 ? -25.328 -8.298 36.200 1.00 40.19 183 ALA A N 1
ATOM 1450 C CA . ALA A 1 183 ? -26.745 -8.428 35.877 1.00 40.19 183 ALA A CA 1
ATOM 1451 C C . ALA A 1 183 ? -27.391 -9.546 36.703 1.00 40.19 183 ALA A C 1
ATOM 1453 O O . ALA A 1 183 ? -28.429 -9.316 37.307 1.00 40.19 183 ALA A O 1
ATOM 1454 N N . ARG A 1 184 ? -26.750 -10.718 36.835 1.00 48.78 184 ARG A N 1
ATOM 1455 C CA . ARG A 1 184 ? -27.226 -11.804 37.713 1.00 48.78 184 ARG A CA 1
ATOM 1456 C C . ARG A 1 184 ? -27.238 -11.404 39.190 1.00 48.78 184 ARG A C 1
ATOM 1458 O O . ARG A 1 184 ? -28.185 -11.753 39.892 1.00 48.78 184 ARG A O 1
ATOM 1465 N N . ALA A 1 185 ? -26.235 -10.659 39.656 1.00 48.47 185 ALA A N 1
ATOM 1466 C CA . ALA A 1 185 ? -26.196 -10.128 41.019 1.00 48.47 185 ALA A CA 1
ATOM 1467 C C . ALA A 1 185 ? -27.319 -9.106 41.270 1.00 48.47 185 ALA A C 1
ATOM 1469 O O . ALA A 1 185 ? -27.958 -9.145 42.320 1.00 48.47 185 ALA A O 1
ATOM 1470 N N . MET A 1 186 ? -27.624 -8.255 40.288 1.00 41.03 186 MET A N 1
ATOM 1471 C CA . MET A 1 186 ? -28.740 -7.312 40.355 1.00 41.03 186 MET A CA 1
ATOM 1472 C C . MET A 1 186 ? -30.097 -8.020 40.337 1.00 41.03 186 MET A C 1
ATOM 1474 O O . MET A 1 186 ? -30.944 -7.700 41.165 1.00 41.03 186 MET A O 1
ATOM 1478 N N . THR A 1 187 ? -30.304 -9.035 39.490 1.00 49.94 187 THR A N 1
ATOM 1479 C CA . THR A 1 187 ? -31.559 -9.807 39.489 1.00 49.94 187 THR A CA 1
ATOM 1480 C C . THR A 1 187 ? -31.747 -10.574 40.803 1.00 49.94 187 THR A C 1
ATOM 1482 O O . THR A 1 187 ? -32.857 -10.624 41.329 1.00 49.94 187 THR A O 1
ATOM 1485 N N . ALA A 1 188 ? -30.673 -11.114 41.389 1.00 47.78 188 ALA A N 1
ATOM 1486 C CA . ALA A 1 188 ? -30.718 -11.796 42.685 1.00 47.78 188 ALA A CA 1
ATOM 1487 C C . ALA A 1 188 ? -31.025 -10.839 43.855 1.00 47.78 188 ALA A C 1
ATOM 1489 O O . ALA A 1 188 ? -31.779 -11.200 44.762 1.00 47.78 188 ALA A O 1
ATOM 1490 N N . LEU A 1 189 ? -30.499 -9.610 43.821 1.00 42.59 189 LEU A N 1
ATOM 1491 C CA . LEU A 1 189 ? -30.842 -8.552 44.777 1.00 42.59 189 LEU A CA 1
ATOM 1492 C C . LEU A 1 189 ? -32.297 -8.094 44.620 1.00 42.59 189 LEU A C 1
ATOM 1494 O O . LEU A 1 189 ? -32.994 -7.958 45.622 1.00 42.59 189 LEU A O 1
ATOM 1498 N N . GLN A 1 190 ? -32.794 -7.948 43.389 1.00 41.06 190 GLN A N 1
ATOM 1499 C CA . GLN A 1 190 ? -34.182 -7.559 43.124 1.00 41.06 190 GLN A CA 1
ATOM 1500 C C . GLN A 1 190 ? -35.182 -8.628 43.599 1.00 41.06 190 GLN A C 1
ATOM 1502 O O . GLN A 1 190 ? -36.224 -8.291 44.158 1.00 41.06 190 GLN A O 1
ATOM 1507 N N . VAL A 1 191 ? -34.847 -9.917 43.452 1.00 51.22 191 VAL A N 1
ATOM 1508 C CA . VAL A 1 191 ? -35.661 -11.044 43.945 1.00 51.22 191 VAL A CA 1
ATOM 1509 C C . VAL A 1 191 ? -35.642 -11.126 45.477 1.00 51.22 191 VAL A C 1
ATOM 1511 O O . VAL A 1 191 ? -36.703 -11.279 46.081 1.00 51.22 191 VAL A O 1
ATOM 1514 N N . LYS A 1 192 ? -34.486 -10.938 46.134 1.00 46.56 192 LYS A N 1
ATOM 1515 C CA . LYS A 1 192 ? -34.408 -10.860 47.608 1.00 46.56 192 LYS A CA 1
ATOM 1516 C C . LYS A 1 192 ? -35.174 -9.662 48.173 1.00 46.56 192 LYS A C 1
ATOM 1518 O O . LYS A 1 192 ? -35.850 -9.806 49.188 1.00 46.56 192 LYS A O 1
ATOM 1523 N N . PHE A 1 193 ? -35.123 -8.506 47.509 1.00 36.25 193 PHE A N 1
ATOM 1524 C CA . PHE A 1 193 ? -35.868 -7.313 47.922 1.00 36.25 193 PHE A CA 1
ATOM 1525 C C . PHE A 1 193 ? -37.390 -7.497 47.763 1.00 36.25 193 PHE A C 1
ATOM 1527 O O . PHE A 1 193 ? -38.157 -7.041 48.609 1.00 36.25 193 PHE A O 1
ATOM 1534 N N . ASN A 1 194 ? -37.842 -8.225 46.731 1.00 41.47 194 ASN A N 1
ATOM 1535 C CA . ASN A 1 194 ? -39.264 -8.542 46.529 1.00 41.47 194 ASN A CA 1
ATOM 1536 C C . ASN A 1 194 ? -39.791 -9.636 47.477 1.00 41.47 194 ASN A C 1
ATOM 1538 O O . ASN A 1 194 ? -40.950 -9.586 47.884 1.00 41.47 194 ASN A O 1
ATOM 1542 N N . LEU A 1 195 ? -38.951 -10.599 47.872 1.00 45.78 195 LEU A N 1
ATOM 1543 C CA . LEU A 1 195 ? -39.300 -11.615 48.875 1.00 45.78 195 LEU A CA 1
ATOM 1544 C C . LEU A 1 195 ? -39.417 -11.013 50.283 1.00 45.78 195 LEU A C 1
ATOM 1546 O O . LEU A 1 195 ? -40.349 -11.351 51.008 1.00 45.78 195 LEU A O 1
ATOM 1550 N N . ASN A 1 196 ? -38.548 -10.063 50.645 1.00 41.25 196 ASN A N 1
ATOM 1551 C CA . ASN A 1 196 ? -38.607 -9.409 51.958 1.00 41.25 196 ASN A CA 1
ATOM 1552 C C . ASN A 1 196 ? -39.797 -8.442 52.101 1.00 41.25 196 ASN A C 1
ATOM 1554 O O . ASN A 1 196 ? -40.308 -8.261 53.200 1.00 41.25 196 ASN A O 1
ATOM 1558 N N . LYS A 1 197 ? -40.305 -7.871 50.998 1.00 42.91 197 LYS A N 1
ATOM 1559 C CA . LYS A 1 197 ? -41.551 -7.082 51.015 1.00 42.91 197 LYS A CA 1
ATOM 1560 C C . LYS A 1 197 ? -42.817 -7.927 51.199 1.00 42.91 197 LYS A C 1
ATOM 1562 O O . LYS A 1 197 ? -43.816 -7.391 51.658 1.00 42.91 197 LYS A O 1
ATOM 1567 N N . ARG A 1 198 ? -42.794 -9.229 50.883 1.00 43.94 198 ARG A N 1
ATOM 1568 C CA . ARG A 1 198 ? -43.934 -10.140 51.123 1.00 43.94 198 ARG A CA 1
ATOM 1569 C C . ARG A 1 198 ? -43.989 -10.709 52.543 1.00 43.94 198 ARG A C 1
ATOM 1571 O O . ARG A 1 198 ? -45.035 -11.210 52.931 1.00 43.94 198 ARG A O 1
ATOM 1578 N N . LEU A 1 199 ? -42.902 -10.617 53.309 1.00 43.97 199 LEU A N 1
ATOM 1579 C CA . LEU A 1 199 ? -42.825 -11.085 54.702 1.00 43.97 199 LEU A CA 1
ATOM 1580 C C . LEU A 1 199 ? -43.099 -9.979 55.740 1.00 43.97 199 LEU A C 1
ATOM 1582 O O . LEU A 1 199 ? -43.151 -10.269 56.926 1.00 43.97 199 LEU A O 1
ATOM 1586 N N . LEU A 1 200 ? -43.302 -8.731 55.300 1.00 39.28 200 LEU A N 1
ATOM 1587 C CA . LEU A 1 200 ? -43.645 -7.567 56.138 1.00 39.28 200 LEU A CA 1
ATOM 1588 C C . LEU A 1 200 ? -45.105 -7.097 55.952 1.00 39.28 200 LEU A C 1
ATOM 1590 O O . LEU A 1 200 ? -45.465 -5.996 56.360 1.00 39.28 200 LEU A O 1
ATOM 1594 N N . CYS A 1 201 ? -45.947 -7.924 55.328 1.00 39.25 201 CYS A N 1
ATOM 1595 C CA . CYS A 1 201 ? -47.396 -7.727 55.240 1.00 39.25 201 CYS A CA 1
ATOM 1596 C C . CYS A 1 201 ? -48.129 -8.966 55.771 1.00 39.25 201 CYS A C 1
ATOM 1598 O O . CYS A 1 201 ? -48.841 -9.616 55.013 1.00 39.25 201 CYS A O 1
ATOM 1600 N N . TRP A 1 202 ? -47.895 -9.293 57.042 1.00 38.72 202 TRP A N 1
ATOM 1601 C CA . TRP A 1 202 ? -48.768 -10.065 57.931 1.00 38.72 202 TRP A CA 1
ATOM 1602 C C . TRP A 1 202 ? -48.571 -9.536 59.350 1.00 38.72 202 TRP A C 1
ATOM 1604 O O . TRP A 1 202 ? -47.402 -9.236 59.688 1.00 38.72 202 TRP A O 1
#

Sequence (202 aa):
MSVIDIERLLAPISDAAPVGEDARYEFCYEMMESEVKKFGSLFGETVDWTVVKTHATEVLEQHSKDLKAICYLIRALTEEFGLQGFEQGLKLLSHALSQFGGELYPSRKRGRDGAVEWLNHQFKLVSGKLAESRSLGRWFQVVFLLSKKCSVSTTTFIKIQKQTFLRSALSSICYLSKLLSMARAMTALQVKFNLNKRLLCW

Radius of gyration: 23.22 Å; Cα contacts (8 Å, |Δi|>4): 202; chains: 1; bounding box: 64×39×79 Å